Protein AF-A0A952H0T6-F1 (afdb_monomer_lite)

Structure (mmCIF, N/CA/C/O backbone):
data_AF-A0A952H0T6-F1
#
_entry.id   AF-A0A952H0T6-F1
#
loop_
_atom_site.group_PDB
_atom_site.id
_atom_site.type_symbol
_atom_site.label_atom_id
_atom_site.label_alt_id
_atom_site.label_comp_id
_atom_site.label_asym_id
_atom_site.label_entity_id
_atom_site.label_seq_id
_atom_site.pdbx_PDB_ins_code
_atom_site.Cartn_x
_atom_site.Cartn_y
_atom_site.Cartn_z
_atom_site.occupancy
_atom_site.B_iso_or_equiv
_atom_site.auth_seq_id
_atom_site.auth_comp_id
_atom_site.auth_asym_id
_atom_site.auth_atom_id
_atom_site.pdbx_PDB_model_num
ATOM 1 N N . MET A 1 1 ? -29.960 21.466 17.604 1.00 35.66 1 MET A N 1
ATOM 2 C CA . MET A 1 1 ? -29.869 22.252 16.356 1.00 35.66 1 MET A CA 1
ATOM 3 C C . MET A 1 1 ? -28.926 21.507 15.430 1.00 35.66 1 MET A C 1
ATOM 5 O O . MET A 1 1 ? -27.734 21.488 15.699 1.00 35.66 1 MET A O 1
ATOM 9 N N . SER A 1 2 ? -29.469 20.789 14.445 1.00 42.03 2 SER A N 1
ATOM 10 C CA . SER A 1 2 ? -28.680 20.078 13.434 1.00 42.03 2 SER A CA 1
ATOM 11 C C . SER A 1 2 ? -27.982 21.133 12.576 1.00 42.03 2 SER A C 1
ATOM 13 O O . SER A 1 2 ? -28.649 21.939 11.928 1.00 42.03 2 SER A O 1
ATOM 15 N N . ALA A 1 3 ? -26.653 21.204 12.658 1.00 49.88 3 ALA A N 1
ATOM 16 C CA . ALA A 1 3 ? -25.878 21.932 11.669 1.00 49.88 3 ALA A CA 1
ATOM 17 C C . ALA A 1 3 ? -26.152 21.248 10.325 1.00 49.88 3 ALA A C 1
ATOM 19 O O . ALA A 1 3 ? -25.937 20.045 10.204 1.00 49.88 3 ALA A O 1
ATOM 20 N N . SER A 1 4 ? -26.700 21.990 9.361 1.00 54.88 4 SER A N 1
ATOM 21 C CA . SER A 1 4 ? -26.878 21.508 7.992 1.00 54.88 4 SER A CA 1
ATOM 22 C C . SER A 1 4 ? -25.534 20.981 7.501 1.00 54.88 4 SER A C 1
ATOM 24 O O . SER A 1 4 ? -24.602 21.771 7.351 1.00 54.88 4 SER A O 1
ATOM 26 N N . ALA A 1 5 ? -25.421 19.670 7.299 1.00 68.19 5 ALA A N 1
ATOM 27 C CA . ALA A 1 5 ? -24.187 19.057 6.837 1.00 68.19 5 ALA A CA 1
ATOM 28 C C . ALA A 1 5 ? -23.828 19.640 5.462 1.00 68.19 5 ALA A C 1
ATOM 30 O O . ALA A 1 5 ? -24.611 19.567 4.512 1.00 68.19 5 ALA A O 1
ATOM 31 N N . GLU A 1 6 ? -22.679 20.307 5.372 1.00 82.50 6 GLU A N 1
ATOM 32 C CA . GLU A 1 6 ? -22.232 20.931 4.133 1.00 82.50 6 GLU A CA 1
ATOM 33 C C . GLU A 1 6 ? -21.867 19.837 3.123 1.00 82.50 6 GLU A C 1
ATOM 35 O O . GLU A 1 6 ? -20.949 19.042 3.333 1.00 82.50 6 GLU A O 1
ATOM 40 N N . LEU A 1 7 ? -22.602 19.787 2.011 1.00 89.00 7 LEU A N 1
ATOM 41 C CA . LEU A 1 7 ? -22.395 18.801 0.954 1.00 89.00 7 LEU A CA 1
ATOM 42 C C . LEU A 1 7 ? -21.147 19.150 0.126 1.00 89.00 7 LEU A C 1
ATOM 44 O O . LEU A 1 7 ? -21.253 19.749 -0.944 1.00 89.00 7 LEU A O 1
ATOM 48 N N . ALA A 1 8 ? -19.956 18.823 0.617 1.00 87.62 8 ALA A N 1
ATOM 49 C CA . ALA A 1 8 ? -18.684 19.214 -0.003 1.00 87.62 8 ALA A CA 1
ATOM 50 C C . ALA A 1 8 ? -18.054 18.139 -0.914 1.00 87.62 8 ALA A C 1
ATOM 52 O O . ALA A 1 8 ? -17.104 18.438 -1.638 1.00 87.62 8 ALA A O 1
ATOM 53 N N . TYR A 1 9 ? -18.569 16.906 -0.897 1.00 92.25 9 TYR A N 1
ATOM 54 C CA . TYR A 1 9 ? -17.974 15.753 -1.582 1.00 92.25 9 TYR A CA 1
ATOM 55 C C . TYR A 1 9 ? -18.938 15.134 -2.592 1.00 92.25 9 TYR A C 1
ATOM 57 O O . TYR A 1 9 ? -20.120 15.470 -2.616 1.00 92.25 9 TYR A O 1
ATOM 65 N N . TRP A 1 10 ? -18.422 14.232 -3.427 1.00 93.00 10 TRP A N 1
ATOM 66 C CA . TRP A 1 10 ? -19.199 13.482 -4.410 1.00 93.00 10 TRP A CA 1
ATOM 67 C C . TRP A 1 10 ? -19.016 11.978 -4.199 1.00 93.00 10 TRP A C 1
ATOM 69 O O . TRP A 1 10 ? -17.894 11.525 -3.969 1.00 93.00 10 TRP A O 1
ATOM 79 N N . ALA A 1 11 ? -20.102 11.220 -4.321 1.00 94.31 11 ALA A N 1
ATOM 80 C CA . ALA A 1 11 ? -20.094 9.766 -4.461 1.00 94.31 11 ALA A CA 1
ATOM 81 C C . ALA A 1 11 ? -21.106 9.374 -5.541 1.00 94.31 11 ALA A C 1
ATOM 83 O O . ALA A 1 11 ? -22.256 9.804 -5.486 1.00 94.31 11 ALA A O 1
ATOM 84 N N . ASP A 1 12 ? -20.659 8.626 -6.552 1.00 93.50 12 ASP A N 1
ATOM 85 C CA . ASP A 1 12 ? -21.491 8.121 -7.655 1.00 93.50 12 ASP A CA 1
ATOM 86 C C . ASP A 1 12 ? -22.412 9.185 -8.294 1.00 93.50 12 ASP A C 1
ATOM 88 O O . ASP A 1 12 ? -23.574 8.945 -8.616 1.00 93.50 12 ASP A O 1
ATOM 92 N N . GLY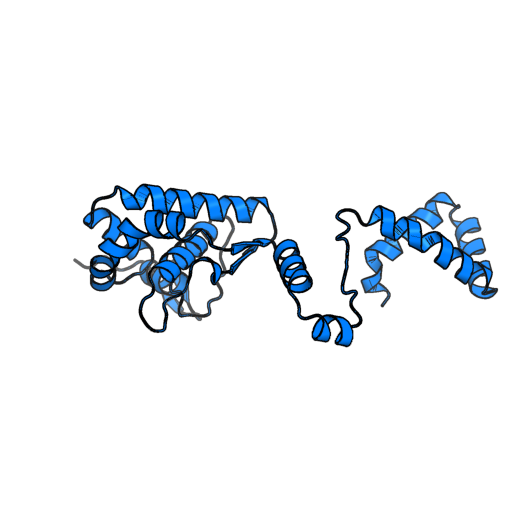 A 1 13 ? -21.887 10.405 -8.463 1.00 91.75 13 GLY A N 1
ATOM 93 C CA . GLY A 1 13 ? -22.606 11.535 -9.066 1.00 91.75 13 GLY A CA 1
ATOM 94 C C . GLY A 1 13 ? -23.543 12.301 -8.124 1.00 91.75 13 GLY A C 1
ATOM 95 O O . GLY A 1 13 ? -24.169 13.266 -8.556 1.00 91.75 13 GLY A O 1
ATOM 96 N N . GLN A 1 14 ? -23.620 11.934 -6.843 1.00 94.25 14 GLN A N 1
ATOM 97 C CA . GLN A 1 14 ? -24.412 12.634 -5.830 1.00 94.25 14 GLN A CA 1
ATOM 98 C C . GLN A 1 14 ? -23.521 13.416 -4.866 1.00 94.25 14 GLN A C 1
ATOM 100 O O . GLN A 1 14 ? -22.457 12.944 -4.464 1.00 94.25 14 GLN A O 1
ATOM 105 N N . ARG A 1 15 ? -23.960 14.621 -4.478 1.00 95.56 15 ARG A N 1
ATOM 106 C CA . ARG A 1 15 ? -23.260 15.408 -3.458 1.00 95.56 15 ARG A CA 1
ATOM 107 C C . ARG A 1 15 ? -23.563 14.850 -2.076 1.00 95.56 15 ARG A C 1
ATOM 109 O O . ARG A 1 15 ? -24.731 14.729 -1.715 1.00 95.56 15 ARG A O 1
ATOM 116 N N . ILE A 1 16 ? -22.515 14.583 -1.308 1.00 95.44 16 ILE A N 1
ATOM 117 C CA . ILE A 1 16 ? -22.604 14.001 0.029 1.00 95.44 16 ILE A CA 1
ATOM 118 C C . ILE A 1 16 ? -21.851 14.849 1.067 1.00 95.44 16 ILE A C 1
ATOM 120 O O . ILE A 1 16 ? -20.933 15.605 0.710 1.00 95.44 16 ILE A O 1
ATOM 124 N N . PRO A 1 17 ? -22.230 14.742 2.350 1.00 94.62 17 PRO A N 1
ATOM 125 C CA . PRO A 1 17 ? -21.457 15.268 3.462 1.00 94.62 17 PRO A CA 1
ATOM 126 C C . PRO A 1 17 ? -20.039 14.696 3.540 1.00 94.62 17 PRO A C 1
ATOM 128 O O . PRO A 1 17 ? -19.709 13.652 2.969 1.00 94.62 17 PRO A O 1
ATOM 131 N N . ARG A 1 18 ? -19.184 15.381 4.300 1.00 92.19 18 ARG A N 1
ATOM 132 C CA . ARG A 1 18 ? -17.797 14.963 4.540 1.00 92.19 18 ARG A CA 1
ATOM 133 C C . ARG A 1 18 ? -17.723 13.635 5.291 1.00 92.19 18 ARG A C 1
ATOM 135 O O . ARG A 1 18 ? -16.888 12.794 4.971 1.00 92.19 18 ARG A O 1
ATOM 142 N N . GLU A 1 19 ? -18.551 13.483 6.311 1.00 93.00 19 GLU A N 1
ATOM 143 C CA . GLU A 1 19 ? -18.649 12.300 7.159 1.00 93.00 19 GLU A CA 1
ATOM 144 C C . GLU A 1 19 ? -18.968 11.048 6.335 1.00 93.00 19 GLU A C 1
ATOM 146 O O . GLU A 1 19 ? -18.216 10.075 6.400 1.00 93.00 19 GLU A O 1
ATOM 151 N N . ASP A 1 20 ? -19.975 11.128 5.464 1.00 94.56 20 ASP A N 1
ATOM 152 C CA . ASP A 1 20 ? -20.386 10.043 4.572 1.00 94.56 20 ASP A CA 1
ATOM 153 C C . ASP A 1 20 ? -19.266 9.672 3.597 1.00 94.56 20 ASP A C 1
ATOM 155 O O . ASP A 1 20 ? -18.995 8.494 3.357 1.00 94.56 20 ASP A O 1
ATOM 159 N N . PHE A 1 21 ? -18.548 10.672 3.077 1.00 95.06 21 PHE A N 1
ATOM 160 C CA . PHE A 1 21 ? -17.413 10.432 2.193 1.00 95.06 21 PHE A CA 1
ATOM 161 C C . PHE A 1 21 ? -16.316 9.616 2.887 1.00 95.06 21 PHE A C 1
ATOM 163 O O . PHE A 1 21 ? -15.821 8.649 2.311 1.00 95.06 21 PHE A O 1
ATOM 170 N N . TYR A 1 22 ? -15.940 9.955 4.124 1.00 95.31 22 TYR A N 1
ATOM 171 C CA . TYR A 1 22 ? -14.926 9.188 4.857 1.00 95.31 22 TYR A CA 1
ATOM 172 C C . TYR A 1 22 ? -15.442 7.842 5.368 1.00 95.31 22 TYR A C 1
ATOM 174 O O . TYR A 1 22 ? -14.655 6.895 5.420 1.00 95.31 22 TYR A O 1
ATOM 182 N N . ALA A 1 23 ? -16.732 7.725 5.689 1.00 96.00 23 ALA A N 1
ATOM 183 C CA . ALA A 1 23 ? -17.370 6.445 5.986 1.00 96.00 23 ALA A CA 1
ATOM 184 C C . ALA A 1 23 ? -17.222 5.474 4.818 1.00 96.00 23 ALA A C 1
ATOM 186 O O . ALA A 1 23 ? -16.716 4.373 5.027 1.00 96.00 23 ALA A O 1
ATOM 187 N N . LEU A 1 24 ? -17.536 5.915 3.597 1.00 96.06 24 LEU A N 1
ATOM 188 C CA . LEU A 1 24 ? -17.356 5.127 2.378 1.00 96.06 24 LEU A CA 1
ATOM 189 C C . LEU A 1 24 ? -15.877 4.876 2.066 1.00 96.06 24 LEU A C 1
ATOM 191 O O . LEU A 1 24 ? -15.471 3.743 1.805 1.00 96.06 24 LEU A O 1
ATOM 195 N N . ALA A 1 25 ? -15.055 5.926 2.091 1.00 95.81 25 ALA A N 1
ATOM 196 C CA . ALA A 1 25 ? -13.690 5.842 1.595 1.00 95.81 25 ALA A CA 1
ATOM 197 C C . ALA A 1 25 ? -12.762 5.016 2.508 1.00 95.81 25 ALA A C 1
ATOM 199 O O . ALA A 1 25 ? -11.846 4.324 2.051 1.00 95.81 25 ALA A O 1
ATOM 200 N N . CYS A 1 26 ? -12.999 5.053 3.817 1.00 97.19 26 CYS A N 1
ATOM 201 C CA . CYS A 1 26 ? -12.202 4.305 4.781 1.00 97.19 26 CYS A CA 1
ATOM 202 C C . CYS A 1 26 ? -12.763 2.900 5.073 1.00 97.19 26 CYS A C 1
ATOM 204 O O . CYS A 1 26 ? -12.096 2.153 5.781 1.00 97.19 26 CYS A O 1
ATOM 206 N N . ASP A 1 27 ? -13.937 2.523 4.548 1.00 96.50 27 ASP A N 1
ATOM 207 C CA . ASP A 1 27 ? -14.566 1.214 4.792 1.00 96.50 27 ASP A CA 1
ATOM 208 C C . ASP A 1 27 ? -13.861 0.080 4.028 1.00 96.50 27 ASP A C 1
ATOM 210 O O . ASP A 1 27 ? -13.995 0.011 2.798 1.00 96.50 27 ASP A O 1
ATOM 214 N N . PRO A 1 28 ? -13.121 -0.814 4.718 1.00 96.06 28 PRO A N 1
ATOM 215 C CA . PRO A 1 28 ? -12.323 -1.854 4.079 1.00 96.06 28 PRO A CA 1
ATOM 216 C C . PRO A 1 28 ? -13.162 -2.884 3.311 1.00 96.06 28 PRO A C 1
ATOM 218 O O . PRO A 1 28 ? -12.635 -3.476 2.369 1.00 96.06 28 PRO A O 1
ATOM 221 N N . ALA A 1 29 ? -14.453 -3.040 3.627 1.00 94.44 29 ALA A N 1
ATOM 222 C CA . ALA A 1 29 ? -15.343 -4.005 2.982 1.00 94.44 29 ALA A CA 1
ATOM 223 C C . ALA A 1 29 ? -15.772 -3.600 1.557 1.00 94.44 29 ALA A C 1
ATOM 225 O O . ALA A 1 29 ? -16.388 -4.388 0.839 1.00 94.44 29 ALA A O 1
ATOM 226 N N . ARG A 1 30 ? -15.463 -2.371 1.121 1.00 94.31 30 ARG A N 1
ATOM 227 C CA . ARG A 1 30 ? -15.896 -1.832 -0.180 1.00 94.31 30 ARG A CA 1
ATOM 228 C C . ARG A 1 30 ? -14.763 -1.717 -1.180 1.00 94.31 30 ARG A C 1
ATOM 230 O O . ARG A 1 30 ? -13.722 -1.160 -0.861 1.00 94.31 30 ARG A O 1
ATOM 237 N N . SER A 1 31 ? -14.980 -2.094 -2.433 1.00 95.81 31 SER A N 1
ATOM 238 C CA . SER A 1 31 ? -14.097 -1.655 -3.519 1.00 95.81 31 SER A CA 1
ATOM 239 C C . SER A 1 31 ? -14.443 -0.220 -3.904 1.00 95.81 31 SER A C 1
ATOM 241 O O . SER A 1 31 ? -15.575 0.059 -4.285 1.00 95.81 31 SER A O 1
ATOM 243 N N . ILE A 1 32 ? -13.477 0.691 -3.789 1.00 94.75 32 ILE A N 1
ATOM 244 C CA . ILE A 1 32 ? -13.687 2.121 -4.032 1.00 94.75 32 ILE A CA 1
ATOM 245 C C . ILE A 1 32 ? -12.602 2.690 -4.942 1.00 94.75 32 ILE A C 1
ATOM 247 O O . ILE A 1 32 ? -11.445 2.265 -4.901 1.00 94.75 32 ILE A O 1
ATOM 251 N N . VAL A 1 33 ? -12.970 3.711 -5.707 1.00 95.25 33 VAL A N 1
ATOM 252 C CA . VAL A 1 33 ? -12.034 4.584 -6.414 1.00 95.25 33 VAL A CA 1
ATOM 253 C C . VAL A 1 33 ? -12.194 5.979 -5.831 1.00 95.25 33 VAL A C 1
ATOM 255 O O . VAL A 1 33 ? -13.306 6.488 -5.730 1.00 95.25 33 VAL A O 1
ATOM 258 N N . VAL A 1 34 ? -11.084 6.588 -5.417 1.00 93.81 34 VAL A N 1
ATOM 259 C CA . VAL A 1 34 ? -11.082 7.939 -4.850 1.00 93.81 34 VAL A CA 1
ATOM 260 C C . VAL A 1 34 ? -10.331 8.871 -5.784 1.00 93.81 34 VAL A C 1
ATOM 262 O O . VAL A 1 34 ? -9.104 8.809 -5.896 1.00 93.81 34 VAL A O 1
ATOM 265 N N . GLU A 1 35 ? -11.070 9.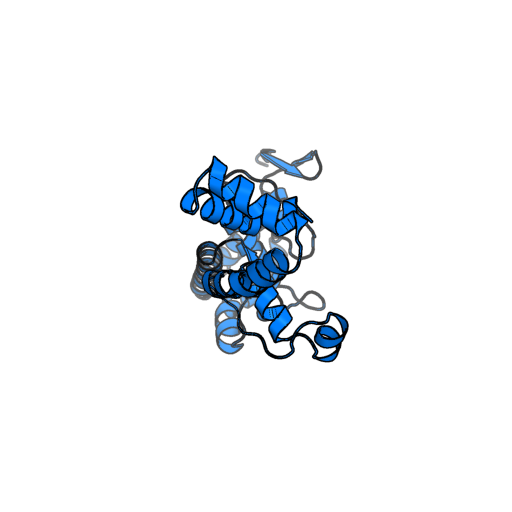779 -6.408 1.00 92.81 35 GLU A N 1
ATOM 266 C CA . GLU A 1 35 ? -10.510 10.876 -7.185 1.00 92.81 35 GLU A CA 1
ATOM 267 C C . GLU A 1 35 ? -10.290 12.085 -6.277 1.00 92.81 35 GLU A C 1
ATOM 269 O O . GLU A 1 35 ? -11.219 12.612 -5.668 1.00 92.81 35 GLU A O 1
ATOM 274 N N . ALA A 1 36 ? -9.037 12.521 -6.140 1.00 88.25 36 ALA A N 1
ATOM 275 C CA . ALA A 1 36 ? -8.716 13.659 -5.291 1.00 88.25 36 ALA A CA 1
ATOM 276 C C . ALA A 1 36 ? -7.452 14.389 -5.754 1.00 88.25 36 ALA A C 1
ATOM 278 O O . ALA A 1 36 ? -6.435 13.767 -6.089 1.00 88.25 36 ALA A O 1
ATOM 279 N N . CYS A 1 37 ? -7.478 15.721 -5.678 1.00 89.19 37 CYS A N 1
ATOM 280 C CA . CYS A 1 37 ? -6.345 16.587 -6.007 1.00 89.19 37 CYS A CA 1
ATOM 281 C C . CYS A 1 37 ? -5.128 16.347 -5.094 1.00 89.19 37 CYS A C 1
ATOM 283 O O . CYS A 1 37 ? -5.195 15.679 -4.051 1.00 89.19 37 CYS A O 1
ATOM 285 N N . ALA A 1 38 ? -3.968 16.881 -5.483 1.00 85.31 38 ALA A N 1
ATOM 286 C CA . ALA A 1 38 ? -2.809 16.943 -4.593 1.00 85.31 38 ALA A CA 1
ATOM 287 C C . ALA A 1 38 ? -3.180 17.668 -3.283 1.00 85.31 38 ALA A C 1
ATOM 289 O O . ALA A 1 38 ? -3.976 18.601 -3.290 1.00 85.31 38 ALA A O 1
ATOM 290 N N . GLY A 1 39 ? -2.657 17.198 -2.148 1.00 83.81 39 GLY A N 1
ATOM 291 C CA . GLY A 1 39 ? -2.953 17.785 -0.833 1.00 83.81 39 GLY A CA 1
ATOM 292 C C . GLY A 1 39 ? -4.309 17.415 -0.212 1.00 83.81 39 GLY A C 1
ATOM 293 O O . GLY A 1 39 ? -4.506 17.664 0.968 1.00 83.81 39 GLY A O 1
ATOM 294 N N . ALA A 1 40 ? -5.209 16.727 -0.923 1.00 85.81 40 ALA A N 1
ATOM 295 C CA . ALA A 1 40 ? -6.547 16.367 -0.424 1.00 85.81 40 ALA A CA 1
ATOM 296 C C . ALA A 1 40 ? -6.582 15.261 0.664 1.00 85.81 40 ALA A C 1
ATOM 298 O O . ALA A 1 40 ? -7.638 14.716 0.973 1.00 85.81 40 ALA A O 1
ATOM 299 N N . GLY A 1 41 ? -5.433 14.878 1.231 1.00 90.06 41 GLY A N 1
ATOM 300 C CA . GLY A 1 41 ? -5.369 13.886 2.312 1.00 90.06 41 GLY A CA 1
ATOM 301 C C . GLY A 1 41 ? -5.472 12.414 1.884 1.00 90.06 41 GLY A C 1
ATOM 302 O O . GLY A 1 41 ? -5.717 11.565 2.735 1.00 90.06 41 GLY A O 1
ATOM 303 N N . LYS A 1 42 ? -5.231 12.073 0.607 1.00 93.38 42 LYS A N 1
ATOM 304 C CA . LYS A 1 42 ? -5.260 10.678 0.098 1.00 93.38 42 LYS A CA 1
ATOM 305 C C . LYS A 1 42 ? -4.456 9.695 0.955 1.00 93.38 42 LYS A C 1
ATOM 307 O O . LYS A 1 42 ? -4.945 8.628 1.299 1.00 93.38 42 LYS A O 1
ATOM 312 N N . THR A 1 43 ? -3.239 10.075 1.345 1.00 93.25 43 THR A N 1
ATOM 313 C CA . THR A 1 43 ? -2.384 9.236 2.195 1.00 93.25 43 THR A CA 1
ATOM 314 C C . THR A 1 43 ? -2.998 9.014 3.576 1.00 93.25 43 THR A C 1
ATOM 316 O O . THR A 1 43 ? -2.934 7.911 4.097 1.00 93.25 43 THR A O 1
ATOM 319 N N . TRP A 1 44 ? -3.606 10.045 4.177 1.00 95.88 44 TRP A N 1
ATOM 320 C CA . TRP A 1 44 ? -4.309 9.897 5.456 1.00 95.88 44 TRP A CA 1
ATOM 321 C C . TRP A 1 44 ? -5.463 8.903 5.318 1.00 95.88 44 TRP A C 1
ATOM 323 O O . TRP A 1 44 ? -5.573 7.991 6.122 1.00 95.88 44 TRP A O 1
ATOM 333 N N . MET A 1 45 ? -6.257 9.024 4.255 1.00 95.69 45 MET A N 1
ATOM 334 C CA . MET A 1 45 ? -7.402 8.152 3.995 1.00 95.69 45 MET A CA 1
ATOM 335 C C . MET A 1 45 ? -6.992 6.695 3.769 1.00 95.69 45 MET A C 1
ATOM 337 O O . MET A 1 45 ? -7.583 5.798 4.359 1.00 95.69 45 MET A O 1
ATOM 341 N N . LEU A 1 46 ? -5.943 6.456 2.978 1.00 95.75 46 LEU A N 1
ATOM 342 C CA . LEU A 1 46 ? -5.442 5.106 2.730 1.00 95.75 46 LEU A CA 1
ATOM 343 C C . LEU A 1 46 ? -4.923 4.448 4.018 1.00 95.75 46 LEU A C 1
ATOM 345 O O . LEU A 1 46 ? -5.232 3.290 4.277 1.00 95.75 46 LEU A O 1
ATOM 349 N N . VAL A 1 47 ? -4.194 5.188 4.862 1.00 97.88 47 VAL A N 1
ATOM 350 C CA . VAL A 1 47 ? -3.729 4.664 6.159 1.00 97.88 47 VAL A CA 1
ATOM 351 C C . VAL A 1 47 ? -4.899 4.469 7.132 1.00 97.88 47 VAL A C 1
ATOM 353 O O . VAL A 1 47 ? -4.935 3.471 7.843 1.00 97.88 47 VAL A O 1
ATOM 356 N N . SER A 1 48 ? -5.901 5.354 7.126 1.00 98.12 48 SER A N 1
ATOM 357 C CA . SER A 1 48 ? -7.137 5.193 7.909 1.00 98.12 48 SER A CA 1
ATOM 358 C C . SER A 1 48 ? -7.918 3.942 7.512 1.00 98.12 48 SER A C 1
ATOM 360 O O . SER A 1 48 ? -8.440 3.246 8.378 1.00 98.12 48 SER A O 1
ATOM 362 N N . ARG A 1 49 ? -7.955 3.626 6.216 1.00 97.94 49 ARG A N 1
ATOM 363 C CA . ARG A 1 49 ? -8.564 2.405 5.688 1.00 97.94 49 ARG A CA 1
ATOM 364 C C . ARG A 1 49 ? -7.819 1.147 6.141 1.00 97.94 49 ARG A C 1
ATOM 366 O O . ARG A 1 49 ? -8.454 0.186 6.557 1.00 97.94 49 ARG A O 1
ATOM 373 N N . ILE A 1 50 ? -6.484 1.169 6.116 1.00 98.19 50 ILE A N 1
ATOM 374 C CA . ILE A 1 50 ? -5.644 0.073 6.637 1.00 98.19 50 ILE A CA 1
ATOM 375 C C . ILE A 1 50 ? -5.882 -0.121 8.137 1.00 98.19 50 ILE A C 1
ATOM 377 O O . ILE A 1 50 ? -6.071 -1.246 8.583 1.00 98.19 50 ILE A O 1
ATOM 381 N N . LEU A 1 51 ? -5.919 0.969 8.911 1.00 98.31 51 LEU A N 1
ATOM 382 C CA . LEU A 1 51 ? -6.216 0.914 10.341 1.00 98.31 51 LEU A CA 1
ATOM 383 C C . LEU A 1 51 ? -7.578 0.264 10.606 1.00 98.31 51 LEU A C 1
ATOM 385 O O . LEU A 1 51 ? -7.676 -0.577 11.489 1.00 98.31 51 LEU A O 1
ATOM 389 N N . ARG A 1 52 ? -8.616 0.628 9.842 1.00 97.88 52 ARG A N 1
ATOM 390 C CA . ARG A 1 52 ? -9.941 0.003 9.963 1.00 97.88 52 ARG A CA 1
ATOM 391 C C . ARG A 1 52 ? -9.909 -1.485 9.618 1.00 97.88 52 ARG A C 1
ATOM 393 O O . ARG A 1 52 ? -10.446 -2.264 10.388 1.00 97.88 52 ARG A O 1
ATOM 400 N N . ALA A 1 53 ? -9.216 -1.881 8.548 1.00 97.81 53 ALA A N 1
ATOM 401 C CA . ALA A 1 53 ? -9.057 -3.293 8.182 1.00 97.81 53 ALA A CA 1
ATOM 402 C C . ALA A 1 53 ? -8.422 -4.129 9.309 1.00 97.81 53 ALA A C 1
ATOM 404 O O . ALA A 1 53 ? -8.876 -5.231 9.596 1.00 97.81 53 ALA A O 1
ATOM 405 N N . LEU A 1 54 ? -7.421 -3.576 10.002 1.00 97.44 54 LEU A N 1
ATOM 406 C CA . LEU A 1 54 ? -6.771 -4.214 11.157 1.00 97.44 54 LEU A CA 1
ATOM 407 C C . LEU A 1 54 ? -7.678 -4.349 12.389 1.00 97.44 54 LEU A C 1
ATOM 409 O O . LEU A 1 54 ? -7.319 -5.032 13.350 1.00 97.44 54 LEU A O 1
ATOM 413 N N . LEU A 1 55 ? -8.813 -3.653 12.395 1.00 97.00 55 LEU A N 1
ATOM 414 C CA . LEU A 1 55 ? -9.797 -3.700 13.465 1.00 97.00 55 LEU A CA 1
ATOM 415 C C . LEU A 1 55 ? -10.992 -4.583 13.115 1.00 97.00 55 LEU A C 1
ATOM 417 O O . LEU A 1 55 ? -11.820 -4.768 13.996 1.00 97.00 55 LEU A O 1
ATOM 421 N N . GLU A 1 56 ? -11.101 -5.133 11.904 1.00 95.56 56 GLU A N 1
ATOM 422 C CA . GLU A 1 56 ? -12.212 -6.021 11.542 1.00 95.56 56 GLU A CA 1
ATOM 423 C C . GLU A 1 56 ? -12.236 -7.298 12.407 1.00 95.56 56 GLU A C 1
ATOM 425 O O . GLU A 1 56 ? -11.227 -7.730 12.971 1.00 95.56 56 GLU A O 1
ATOM 430 N N . GLU A 1 57 ? -13.422 -7.888 12.545 1.00 92.75 57 GLU A N 1
ATOM 431 C CA . GLU A 1 57 ? -13.701 -9.050 13.397 1.00 92.75 57 GLU A CA 1
ATOM 432 C C . GLU A 1 57 ? -14.427 -10.153 12.614 1.00 92.75 57 GLU A C 1
ATOM 434 O O . GLU A 1 57 ? -15.019 -9.912 11.562 1.00 92.75 57 GLU A O 1
ATOM 439 N N . GLY A 1 58 ? -14.419 -11.373 13.159 1.00 92.50 58 GLY A N 1
ATOM 440 C CA . GLY A 1 58 ? -15.144 -12.504 12.580 1.00 92.50 58 GLY A CA 1
ATOM 441 C C . GLY A 1 58 ? -14.609 -12.897 11.203 1.00 92.50 58 GLY A C 1
ATOM 442 O O . GLY A 1 58 ? -13.401 -12.975 11.006 1.00 92.50 58 GLY A O 1
ATOM 443 N N . GLU A 1 59 ? -15.513 -13.145 10.256 1.00 90.81 59 GLU A N 1
ATOM 444 C CA . GLU A 1 59 ? -15.165 -13.560 8.887 1.00 90.81 59 GLU A CA 1
ATOM 445 C C . GLU A 1 59 ? -14.425 -12.472 8.092 1.00 90.81 59 GLU A C 1
ATOM 447 O O . GLU A 1 59 ? -13.730 -12.788 7.130 1.00 90.81 59 GLU A O 1
ATOM 452 N N . SER A 1 60 ? -14.547 -11.207 8.507 1.00 90.88 60 SER A N 1
ATOM 453 C CA . SER A 1 60 ? -13.871 -10.064 7.882 1.00 90.88 60 SER A CA 1
ATOM 454 C C . SER A 1 60 ? -12.506 -9.752 8.502 1.00 90.88 60 SER A C 1
ATOM 456 O O . SER A 1 60 ? -11.813 -8.858 8.014 1.00 90.88 60 SER A O 1
ATOM 458 N N . ALA A 1 61 ? -12.119 -10.438 9.584 1.00 93.31 61 ALA A N 1
ATOM 459 C CA . ALA A 1 61 ? -10.824 -10.227 10.218 1.00 93.31 61 ALA A CA 1
ATOM 460 C C . ALA A 1 61 ? -9.687 -10.612 9.261 1.00 93.31 61 ALA A C 1
ATOM 462 O O . ALA A 1 61 ? -9.750 -11.640 8.588 1.00 93.31 61 ALA A O 1
ATOM 463 N N . CYS A 1 62 ? -8.631 -9.802 9.239 1.00 93.81 62 CYS A N 1
ATOM 464 C CA . CYS A 1 62 ? -7.420 -10.093 8.482 1.00 93.81 62 CYS A CA 1
ATOM 465 C C . CYS A 1 62 ? -6.174 -9.898 9.345 1.00 93.81 62 CYS A C 1
ATOM 467 O O . CYS A 1 62 ? -6.125 -9.052 10.245 1.00 93.81 62 CYS A O 1
ATOM 469 N N . GLU A 1 63 ? -5.147 -10.682 9.052 1.00 94.88 63 GLU A N 1
ATOM 470 C CA . GLU A 1 63 ? -3.829 -10.522 9.634 1.00 94.88 63 GLU A CA 1
ATOM 471 C C . GLU A 1 63 ? -3.094 -9.347 8.972 1.00 94.88 63 GLU A C 1
ATOM 473 O O . GLU A 1 63 ? -3.245 -9.108 7.770 1.00 94.88 63 GLU A O 1
ATOM 478 N N . PRO A 1 64 ? -2.208 -8.625 9.685 1.00 96.44 64 PRO A N 1
ATOM 479 C CA . PRO A 1 64 ? -1.570 -7.434 9.127 1.00 96.44 64 PRO A CA 1
ATOM 480 C C . PRO A 1 64 ? -0.843 -7.689 7.799 1.00 96.44 64 PRO A C 1
ATOM 482 O O . PRO A 1 64 ? -0.897 -6.868 6.888 1.00 96.44 64 PRO A O 1
ATOM 485 N N . HIS A 1 65 ? -0.193 -8.845 7.660 1.00 94.94 65 HIS A N 1
ATOM 486 C CA . HIS A 1 65 ? 0.544 -9.227 6.454 1.00 94.94 65 HIS A CA 1
ATOM 487 C C . HIS A 1 65 ? -0.330 -9.602 5.250 1.00 94.94 65 HIS A C 1
ATOM 489 O O . HIS A 1 65 ? 0.205 -9.717 4.147 1.00 94.94 65 HIS A O 1
ATOM 495 N N . GLU A 1 66 ? -1.640 -9.754 5.439 1.00 95.56 66 GLU A N 1
ATOM 496 C CA . GLU A 1 66 ? -2.617 -9.952 4.362 1.00 95.56 66 GLU A CA 1
ATOM 497 C C . GLU A 1 66 ? -3.013 -8.619 3.710 1.00 95.56 66 GLU A C 1
ATOM 499 O O . GLU A 1 66 ? -3.515 -8.591 2.586 1.00 95.56 66 GLU A O 1
ATOM 504 N N . ILE A 1 67 ? -2.712 -7.490 4.363 1.00 97.31 67 ILE A N 1
ATOM 505 C CA . ILE A 1 67 ? -2.945 -6.155 3.818 1.00 97.31 67 ILE A CA 1
ATOM 506 C C . ILE A 1 67 ? -1.754 -5.726 2.955 1.00 97.31 67 ILE A C 1
ATOM 508 O O . ILE A 1 67 ? -0.632 -5.531 3.438 1.00 97.31 67 ILE A O 1
ATOM 512 N N . LEU A 1 68 ? -2.024 -5.497 1.668 1.00 96.81 68 LEU A N 1
ATOM 513 C CA . LEU A 1 68 ? -1.061 -5.007 0.686 1.00 96.81 68 LEU A CA 1
ATOM 514 C C . LEU A 1 68 ? -1.383 -3.570 0.257 1.00 96.81 68 LEU A C 1
ATOM 516 O O . LEU A 1 68 ? -2.371 -3.311 -0.425 1.00 96.81 68 LEU A O 1
ATOM 520 N N . ALA A 1 69 ? -0.494 -2.640 0.602 1.00 97.12 69 ALA A N 1
ATOM 521 C CA . ALA A 1 69 ? -0.549 -1.247 0.172 1.00 97.12 69 ALA A CA 1
ATOM 522 C C . ALA A 1 69 ? 0.564 -0.970 -0.851 1.00 97.12 69 ALA A C 1
ATOM 524 O O . ALA A 1 69 ? 1.752 -0.976 -0.512 1.00 97.12 69 ALA A O 1
ATOM 525 N N . ILE A 1 70 ? 0.182 -0.720 -2.107 1.00 96.00 70 ILE A N 1
ATOM 526 C CA . ILE A 1 70 ? 1.117 -0.519 -3.225 1.00 96.00 70 ILE A CA 1
ATOM 527 C C . ILE A 1 70 ? 1.176 0.957 -3.625 1.00 96.00 70 ILE A C 1
ATOM 529 O O . ILE A 1 70 ? 0.159 1.643 -3.683 1.00 96.00 70 ILE A O 1
ATOM 533 N N . THR A 1 71 ? 2.374 1.453 -3.931 1.00 95.44 71 THR A N 1
ATOM 534 C CA . THR A 1 71 ? 2.591 2.808 -4.459 1.00 95.44 71 THR A CA 1
ATOM 535 C C . THR A 1 71 ? 3.718 2.845 -5.500 1.00 95.44 71 THR A C 1
ATOM 537 O O . THR A 1 71 ? 4.363 1.836 -5.791 1.00 95.44 71 THR A O 1
ATOM 540 N N . PHE A 1 72 ? 3.975 4.008 -6.094 1.00 93.75 72 PHE A N 1
ATOM 541 C CA . PHE A 1 72 ? 5.010 4.174 -7.117 1.00 93.75 72 PHE A CA 1
ATOM 542 C C . PHE A 1 72 ? 6.421 4.290 -6.538 1.00 93.75 72 PHE A C 1
ATOM 544 O O . PHE A 1 72 ? 7.377 3.824 -7.154 1.00 93.75 72 PHE A O 1
ATOM 551 N N . THR A 1 73 ? 6.577 4.889 -5.355 1.00 94.31 73 THR A N 1
ATOM 552 C CA . THR A 1 73 ? 7.901 5.232 -4.815 1.00 94.31 73 THR A CA 1
ATOM 553 C C . THR A 1 73 ? 8.173 4.559 -3.474 1.00 94.31 73 THR A C 1
ATOM 555 O O . THR A 1 73 ? 7.285 4.413 -2.635 1.00 94.31 73 THR A O 1
ATOM 558 N N . LYS A 1 74 ? 9.439 4.183 -3.239 1.00 93.50 74 LYS A N 1
ATOM 559 C CA . LYS A 1 74 ? 9.884 3.644 -1.940 1.00 93.50 74 LYS A CA 1
ATOM 560 C C . LYS A 1 74 ? 9.628 4.650 -0.807 1.00 93.50 74 LYS A C 1
ATOM 562 O O . LYS A 1 74 ? 9.231 4.248 0.280 1.00 93.50 74 LYS A O 1
ATOM 567 N N . LYS A 1 75 ? 9.781 5.952 -1.090 1.00 95.69 75 LYS A N 1
ATOM 568 C CA . LYS A 1 75 ? 9.512 7.045 -0.144 1.00 95.69 75 LYS A CA 1
ATOM 569 C C . LYS A 1 75 ? 8.052 7.059 0.315 1.00 95.69 75 LYS A C 1
ATOM 571 O O . LYS A 1 75 ? 7.813 7.020 1.512 1.00 95.69 75 LYS A O 1
ATOM 576 N N . ALA A 1 76 ? 7.089 7.031 -0.609 1.00 95.00 76 ALA A N 1
ATOM 577 C CA . ALA A 1 76 ? 5.671 7.021 -0.244 1.00 95.00 76 ALA A CA 1
ATOM 578 C C . ALA A 1 76 ? 5.284 5.759 0.547 1.00 95.00 76 ALA A C 1
ATOM 580 O O . ALA A 1 76 ? 4.475 5.832 1.467 1.00 95.00 76 ALA A O 1
ATOM 581 N N . ALA A 1 77 ? 5.879 4.603 0.224 1.00 96.06 77 ALA A N 1
ATOM 582 C CA . ALA A 1 77 ? 5.665 3.375 0.989 1.00 96.06 77 ALA A CA 1
ATOM 583 C C . ALA A 1 77 ? 6.181 3.513 2.433 1.00 96.06 77 ALA A C 1
ATOM 585 O O . ALA A 1 77 ? 5.500 3.098 3.369 1.00 96.06 77 ALA A O 1
ATOM 586 N N . GLY A 1 78 ? 7.358 4.125 2.605 1.00 96.94 78 GLY A N 1
ATOM 587 C CA . GLY A 1 78 ? 7.931 4.451 3.912 1.00 96.94 78 GLY A CA 1
ATOM 588 C C . GLY A 1 78 ? 7.064 5.425 4.710 1.00 96.94 78 GLY A C 1
ATOM 589 O O . GLY A 1 78 ? 6.727 5.127 5.848 1.00 96.94 78 GLY A O 1
ATOM 590 N N . GLU A 1 79 ? 6.622 6.525 4.095 1.00 96.81 79 GLU A N 1
ATOM 591 C CA . GLU A 1 79 ? 5.758 7.528 4.742 1.00 96.81 79 GLU A CA 1
ATOM 592 C C . GLU A 1 79 ? 4.430 6.935 5.238 1.00 96.81 79 GLU A C 1
ATOM 594 O O . GLU A 1 79 ? 3.943 7.298 6.308 1.00 96.81 79 GLU A O 1
ATOM 599 N N . MET A 1 80 ? 3.820 6.022 4.472 1.00 97.38 80 MET A N 1
ATOM 600 C CA . MET A 1 80 ? 2.587 5.348 4.894 1.00 97.38 80 MET A CA 1
ATOM 601 C C . MET A 1 80 ? 2.812 4.409 6.079 1.00 97.38 80 MET A C 1
ATOM 603 O O . MET A 1 80 ? 1.988 4.392 6.992 1.00 97.38 80 MET A O 1
ATOM 607 N N . ARG A 1 81 ? 3.922 3.657 6.070 1.00 97.50 81 ARG A N 1
ATOM 608 C CA . ARG A 1 81 ? 4.324 2.787 7.181 1.00 97.50 81 ARG A CA 1
ATOM 609 C C . ARG A 1 81 ? 4.542 3.598 8.451 1.00 97.50 81 ARG A C 1
ATOM 611 O O . ARG A 1 81 ? 3.889 3.339 9.451 1.00 97.50 81 ARG A O 1
ATOM 618 N N . GLU A 1 82 ? 5.399 4.611 8.368 1.00 97.69 82 GLU A N 1
ATOM 619 C CA . GLU A 1 82 ? 5.738 5.480 9.493 1.00 97.69 82 GLU A CA 1
ATOM 620 C C . GLU A 1 82 ? 4.484 6.125 10.095 1.00 97.69 82 GLU A C 1
ATOM 622 O O . GLU A 1 82 ? 4.318 6.152 11.310 1.00 97.69 82 GLU A O 1
ATOM 627 N N . ARG A 1 83 ? 3.551 6.578 9.251 1.00 97.62 83 ARG A N 1
ATOM 628 C CA . ARG A 1 83 ? 2.285 7.146 9.720 1.00 97.62 83 ARG A CA 1
ATOM 629 C C . ARG A 1 83 ? 1.420 6.142 10.475 1.00 97.62 83 ARG A C 1
ATOM 631 O O . ARG A 1 83 ? 0.818 6.521 11.476 1.00 97.62 83 ARG A O 1
ATOM 638 N N . LEU A 1 84 ? 1.308 4.907 9.981 1.00 98.06 84 LEU A N 1
ATOM 639 C CA . LEU A 1 84 ? 0.553 3.868 10.677 1.00 98.06 84 LEU A CA 1
ATOM 640 C C . LEU A 1 84 ? 1.192 3.578 12.038 1.00 98.06 84 LEU A C 1
ATOM 642 O O . LEU A 1 84 ? 0.490 3.604 13.043 1.00 98.06 84 LEU A O 1
ATOM 646 N N . ASP A 1 85 ? 2.508 3.375 12.068 1.00 96.94 85 ASP A N 1
ATOM 647 C CA . ASP A 1 85 ? 3.247 3.049 13.290 1.00 96.94 85 ASP A CA 1
ATOM 648 C C . ASP A 1 85 ? 3.102 4.168 14.339 1.00 96.94 85 ASP A C 1
ATOM 650 O O . ASP A 1 85 ? 2.722 3.896 15.477 1.00 96.94 85 ASP A O 1
ATOM 654 N N . GLN A 1 86 ? 3.265 5.435 13.935 1.00 97.94 86 GLN A N 1
ATOM 655 C CA . GLN A 1 86 ? 3.062 6.601 14.807 1.00 97.94 86 GLN A CA 1
ATOM 656 C C . GLN A 1 86 ? 1.641 6.679 15.377 1.00 97.94 86 GLN A C 1
ATOM 658 O O . GLN A 1 86 ? 1.452 7.048 16.535 1.00 97.94 86 GLN A O 1
ATOM 663 N N . TRP A 1 87 ? 0.619 6.372 14.574 1.00 98.19 87 TRP A N 1
ATOM 664 C CA . TRP A 1 87 ? -0.761 6.363 15.058 1.00 98.19 87 TRP A CA 1
ATOM 665 C C . TRP A 1 87 ? -0.989 5.259 16.077 1.00 98.19 87 TRP A C 1
ATOM 667 O O . TRP A 1 87 ? -1.581 5.519 17.116 1.00 98.19 87 TRP A O 1
ATOM 677 N N . LEU A 1 88 ? -0.512 4.048 15.797 1.00 97.56 88 LEU A N 1
ATOM 678 C CA . LEU A 1 88 ? -0.678 2.908 16.693 1.00 97.56 88 LEU A CA 1
ATOM 679 C C . LEU A 1 88 ? 0.020 3.134 18.036 1.00 97.56 88 LEU A C 1
ATOM 681 O O . LEU A 1 88 ? -0.580 2.862 19.075 1.00 97.56 88 LEU A O 1
ATOM 685 N N . GLU A 1 89 ? 1.234 3.683 18.016 1.00 97.38 89 GLU A N 1
ATOM 686 C CA . GLU A 1 89 ? 1.961 4.077 19.223 1.00 97.38 89 GLU A CA 1
ATOM 687 C C . GLU A 1 89 ? 1.159 5.096 20.043 1.00 97.38 89 GLU A C 1
ATOM 689 O O . GLU A 1 89 ? 0.876 4.864 21.215 1.00 97.38 89 GLU A O 1
ATOM 694 N N . GLN A 1 90 ? 0.689 6.176 19.411 1.00 97.88 90 GLN A N 1
ATOM 695 C CA . GLN A 1 90 ? -0.122 7.188 20.095 1.00 97.88 90 GLN A CA 1
ATOM 696 C C . GLN A 1 90 ? -1.435 6.616 20.636 1.00 97.88 90 GLN A C 1
ATOM 698 O O . GLN A 1 90 ? -1.869 6.973 21.728 1.00 97.88 90 GLN A O 1
ATOM 703 N N . PHE A 1 91 ? -2.104 5.749 19.879 1.00 98.38 91 PHE A N 1
ATOM 704 C CA . PHE A 1 91 ? -3.397 5.193 20.266 1.00 98.38 91 PHE A CA 1
ATOM 705 C C . PHE A 1 91 ? -3.308 4.214 21.436 1.00 98.38 91 PHE A C 1
ATOM 707 O O . PHE A 1 91 ? -4.299 4.042 22.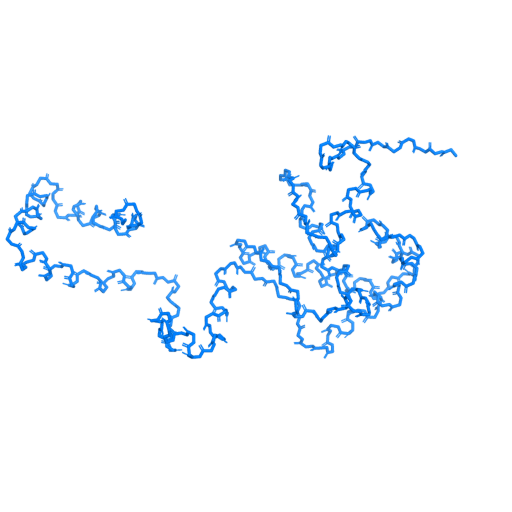142 1.00 98.38 91 PHE A O 1
ATOM 714 N N . ALA A 1 92 ? -2.141 3.621 21.692 1.00 97.31 92 ALA A N 1
ATOM 715 C CA . ALA A 1 92 ? -1.937 2.771 22.861 1.00 97.31 92 ALA A CA 1
ATOM 716 C C . ALA A 1 92 ? -2.088 3.543 24.191 1.00 97.31 92 ALA A C 1
ATOM 718 O O . ALA A 1 92 ? -2.494 2.961 25.200 1.00 97.31 92 ALA A O 1
ATOM 719 N N . GLU A 1 93 ? -1.802 4.849 24.186 1.00 96.56 93 GLU A N 1
ATOM 720 C CA . GLU A 1 93 ? -1.730 5.691 25.390 1.00 96.56 93 GLU A CA 1
ATOM 721 C C . GLU A 1 93 ? -2.914 6.660 25.556 1.00 96.56 93 GLU A C 1
ATOM 723 O O . GLU A 1 93 ? -3.072 7.270 26.614 1.00 96.56 93 GLU A O 1
ATOM 728 N N . ARG A 1 94 ? -3.760 6.812 24.531 1.00 97.25 94 ARG A N 1
ATOM 729 C CA . ARG A 1 94 ? -4.886 7.762 24.537 1.00 97.25 94 ARG A CA 1
ATOM 730 C C . ARG A 1 94 ? -6.086 7.292 25.355 1.00 97.25 94 ARG A C 1
ATOM 732 O O . ARG A 1 94 ? -6.286 6.098 25.586 1.00 97.25 94 ARG A O 1
ATOM 739 N N . SER A 1 95 ? -6.928 8.249 25.750 1.00 98.06 95 SER A N 1
ATOM 740 C CA . SER A 1 95 ? -8.171 7.956 26.467 1.00 98.06 95 SER A CA 1
ATOM 741 C C . SER A 1 95 ? -9.199 7.263 25.552 1.00 98.06 95 SER A C 1
ATOM 743 O O . SER A 1 95 ? -9.215 7.507 24.339 1.00 98.06 95 SER A O 1
ATOM 745 N N . PRO A 1 96 ? -10.120 6.446 26.097 1.00 98.00 96 PRO A N 1
ATOM 746 C CA . PRO A 1 96 ? -11.209 5.852 25.321 1.00 98.00 96 PRO A CA 1
ATOM 747 C C . PRO A 1 96 ? -12.015 6.870 24.502 1.00 98.00 96 PRO A C 1
ATOM 749 O O . PRO A 1 96 ? -12.353 6.618 23.348 1.00 98.00 96 PRO A O 1
ATOM 752 N N . GLU A 1 97 ? -12.290 8.049 25.060 1.00 98.12 97 GLU A N 1
ATOM 753 C CA . GLU A 1 97 ? -13.042 9.117 24.395 1.00 98.12 97 GLU A CA 1
ATOM 754 C C . GLU A 1 97 ? -12.275 9.703 23.206 1.00 98.12 97 GLU A C 1
ATOM 756 O O . GLU A 1 97 ? -12.878 10.063 22.193 1.00 98.12 97 GLU A O 1
ATOM 761 N N . GLU A 1 98 ? -10.950 9.808 23.313 1.00 98.38 98 GLU A N 1
ATOM 762 C CA . GLU A 1 98 ? -10.085 10.220 22.207 1.00 98.38 98 GLU A CA 1
ATOM 763 C C . GLU A 1 98 ? -10.058 9.168 21.101 1.00 98.38 98 GLU A C 1
ATOM 765 O O . GLU A 1 98 ? -10.184 9.518 19.929 1.00 98.38 98 GLU A O 1
ATOM 770 N N . LEU A 1 99 ? -9.964 7.887 21.460 1.00 98.50 99 LEU A N 1
ATOM 771 C CA . LEU A 1 99 ? -9.968 6.781 20.502 1.00 98.50 99 LEU A CA 1
ATOM 772 C C . LEU A 1 99 ? -11.302 6.663 19.759 1.00 98.50 99 LEU A C 1
ATOM 774 O O . LEU A 1 99 ? -11.311 6.461 18.545 1.00 98.50 99 LEU A O 1
ATOM 778 N N . VAL A 1 100 ? -12.431 6.876 20.444 1.00 98.69 100 VAL A N 1
ATOM 779 C CA . VAL A 1 100 ? -13.744 6.963 19.787 1.00 98.69 100 VAL A CA 1
ATOM 780 C C . VAL A 1 100 ? -13.755 8.095 18.763 1.00 98.69 100 VAL A C 1
ATOM 782 O O . VAL A 1 100 ? -14.186 7.878 17.633 1.00 98.69 100 VAL A O 1
ATOM 785 N N . ARG A 1 101 ? -13.248 9.288 19.110 1.00 98.25 101 ARG A N 1
ATOM 786 C CA . ARG A 1 101 ? -13.165 10.408 18.155 1.00 98.25 101 ARG A CA 1
ATOM 787 C C . ARG A 1 101 ? -12.298 10.058 16.948 1.00 98.25 101 ARG A C 1
ATOM 789 O O . ARG A 1 101 ? -12.706 10.332 15.825 1.00 98.25 101 ARG A O 1
ATOM 796 N N . GLU A 1 102 ? -11.147 9.422 17.159 1.00 98.12 102 GLU A N 1
ATOM 797 C CA . GLU A 1 102 ? -10.257 8.977 16.080 1.00 98.12 102 GLU A CA 1
ATOM 798 C C . GLU A 1 102 ? -10.937 7.963 15.142 1.00 98.12 102 GLU A C 1
ATOM 800 O O . GLU A 1 102 ? -10.773 8.028 13.922 1.00 98.12 102 GLU A O 1
ATOM 805 N N . LEU A 1 103 ? -11.743 7.046 15.669 1.00 98.38 103 LEU A N 1
ATOM 806 C CA . LEU A 1 103 ? -12.489 6.093 14.845 1.00 98.38 103 LEU A CA 1
ATOM 807 C C . LEU A 1 103 ? -13.650 6.762 14.095 1.00 98.38 103 LEU A C 1
ATOM 809 O O . LEU A 1 103 ? -13.822 6.526 12.898 1.00 98.38 103 LEU A O 1
ATOM 813 N N . VAL A 1 104 ? -14.386 7.663 14.749 1.00 98.12 104 VAL A N 1
ATOM 814 C CA . VAL A 1 104 ? -15.514 8.388 14.139 1.00 98.12 104 VAL A CA 1
ATOM 815 C C . VAL A 1 104 ? -15.058 9.285 12.988 1.00 98.12 104 VAL A C 1
ATOM 817 O O . VAL A 1 104 ? -15.680 9.270 11.930 1.00 98.12 104 VAL A O 1
ATOM 820 N N . ILE A 1 105 ? -13.930 9.999 13.107 1.00 96.81 105 ILE A N 1
ATOM 821 C CA . ILE A 1 105 ? -13.413 10.801 11.977 1.00 96.81 105 ILE A CA 1
ATOM 822 C C . ILE A 1 105 ? -12.991 9.937 10.776 1.00 96.81 105 ILE A C 1
ATOM 824 O O . ILE A 1 105 ? -12.873 10.449 9.665 1.00 96.81 105 ILE A O 1
ATOM 828 N N . ARG A 1 106 ? -12.761 8.633 10.987 1.00 97.62 106 ARG A N 1
ATOM 829 C CA . ARG A 1 106 ? -12.476 7.629 9.946 1.00 97.62 106 ARG A CA 1
ATOM 830 C C . ARG A 1 106 ? -13.742 6.906 9.475 1.00 97.62 106 ARG A C 1
ATOM 832 O O . ARG A 1 106 ? -13.646 5.914 8.750 1.00 97.62 106 ARG A O 1
ATOM 839 N N . GLY A 1 107 ? -14.909 7.411 9.872 1.00 96.69 107 GLY A N 1
ATOM 840 C CA . GLY A 1 107 ? -16.212 6.940 9.432 1.00 96.69 107 GLY A CA 1
ATOM 841 C C . GLY A 1 107 ? -16.624 5.598 10.032 1.00 96.69 107 GLY A C 1
ATOM 842 O O . GLY A 1 107 ? -17.279 4.803 9.365 1.00 96.69 107 GLY A O 1
ATOM 843 N N . VAL A 1 108 ? -16.191 5.323 11.265 1.00 97.44 108 VAL A N 1
ATOM 844 C CA . VAL A 1 108 ? -16.735 4.238 12.090 1.00 97.44 108 VAL A CA 1
ATOM 845 C C . VAL A 1 108 ? -17.904 4.789 12.903 1.00 97.44 108 VAL A C 1
ATOM 847 O O . VAL A 1 108 ? -17.761 5.817 13.564 1.00 97.44 108 VAL A O 1
ATOM 850 N N . GLU A 1 109 ? -19.042 4.096 12.889 1.00 96.75 109 GLU A N 1
ATOM 851 C CA . GLU A 1 109 ? -20.220 4.501 13.663 1.00 96.75 109 GLU A CA 1
ATOM 852 C C . GLU A 1 109 ? -19.920 4.598 15.171 1.00 96.75 109 GLU A C 1
ATOM 854 O O . GLU A 1 109 ? -19.173 3.765 15.689 1.00 96.75 109 GLU A O 1
ATOM 859 N N . PRO A 1 110 ? -20.502 5.557 15.921 1.00 96.75 110 PRO A N 1
ATOM 860 C CA . PRO A 1 110 ? -20.121 5.816 17.312 1.00 96.75 110 PRO A CA 1
ATOM 861 C C . PRO A 1 110 ? -20.198 4.608 18.258 1.00 96.75 110 PRO A C 1
ATOM 863 O O . PRO A 1 110 ? -19.338 4.463 19.129 1.00 96.75 110 PRO A O 1
ATOM 866 N N . ASP A 1 111 ? -21.201 3.739 18.109 1.00 97.69 111 ASP A N 1
ATOM 867 C CA . ASP A 1 111 ? -21.326 2.521 18.925 1.00 97.69 111 ASP A CA 1
ATOM 868 C C . ASP A 1 111 ? -20.276 1.468 18.561 1.00 97.69 111 ASP A C 1
ATOM 870 O O . ASP A 1 111 ? -19.635 0.898 19.447 1.00 97.69 111 ASP A O 1
ATOM 874 N N . ALA A 1 112 ? -20.029 1.270 17.264 1.00 96.88 112 ALA A N 1
ATOM 875 C CA . ALA A 1 112 ? -18.967 0.390 16.786 1.00 96.88 112 ALA A CA 1
ATOM 876 C C . ALA A 1 112 ? -17.581 0.913 17.201 1.00 96.88 112 ALA A C 1
ATOM 878 O O . ALA A 1 112 ? -16.724 0.140 17.623 1.00 96.88 112 ALA A O 1
ATOM 879 N N . ALA A 1 113 ? -17.381 2.234 17.170 1.00 98.12 113 ALA A N 1
ATOM 880 C CA . ALA A 1 113 ? -16.161 2.886 17.623 1.00 98.12 113 ALA A CA 1
ATOM 881 C C . ALA A 1 113 ? -15.914 2.623 19.113 1.00 98.12 113 ALA A C 1
ATOM 883 O O . ALA A 1 113 ? -14.817 2.205 19.477 1.00 98.12 113 ALA A O 1
ATOM 884 N N . ARG A 1 114 ? -16.938 2.787 19.966 1.00 98.38 114 ARG A N 1
ATOM 885 C CA . ARG A 1 114 ? -16.866 2.442 21.399 1.00 98.38 114 ARG A CA 1
ATOM 886 C C . ARG A 1 114 ? -16.479 0.979 21.615 1.00 98.38 114 ARG A C 1
ATOM 888 O O . ARG A 1 114 ? -15.601 0.701 22.427 1.00 98.38 114 ARG A O 1
ATOM 895 N N . ALA A 1 115 ? -17.086 0.060 20.867 1.00 97.94 115 ALA A N 1
ATOM 896 C CA . ALA A 1 115 ? -16.778 -1.368 20.951 1.00 97.94 115 ALA A CA 1
ATOM 897 C C . ALA A 1 115 ? -15.364 -1.721 20.444 1.00 97.94 115 ALA A C 1
ATOM 899 O O . ALA A 1 115 ? -14.762 -2.695 20.897 1.00 97.94 115 ALA A O 1
ATOM 900 N N . ALA A 1 116 ? -14.808 -0.944 19.512 1.00 97.88 116 ALA A N 1
ATOM 901 C CA . ALA A 1 116 ? -13.480 -1.175 18.946 1.00 97.88 116 ALA A CA 1
ATOM 902 C C . ALA A 1 116 ? -12.326 -0.600 19.789 1.00 97.88 116 ALA A C 1
ATOM 904 O O . ALA A 1 116 ? -11.181 -1.002 19.578 1.00 97.88 116 ALA A O 1
ATOM 905 N N . VAL A 1 117 ? -12.597 0.280 20.764 1.00 98.44 117 VAL A N 1
ATOM 906 C CA . VAL A 1 117 ? -11.564 0.925 21.602 1.00 98.44 117 VAL A CA 1
ATOM 907 C C . VAL A 1 117 ? -10.556 -0.066 22.204 1.00 98.44 117 VAL A C 1
ATOM 909 O O . VAL A 1 117 ? -9.360 0.144 21.994 1.00 98.44 117 VAL A O 1
ATOM 912 N N . PRO A 1 118 ? -10.961 -1.164 22.882 1.00 97.88 118 PRO A N 1
ATOM 913 C CA . PRO A 1 118 ? -9.993 -2.079 23.490 1.00 97.88 118 PRO A CA 1
ATOM 914 C C . PRO A 1 118 ? -9.063 -2.729 22.458 1.00 97.88 118 PRO A C 1
ATOM 916 O O . PRO A 1 118 ? -7.884 -2.959 22.728 1.00 97.88 118 PRO A O 1
ATOM 919 N N . ARG A 1 119 ? -9.581 -2.999 21.251 1.00 97.06 119 ARG A N 1
ATOM 920 C CA . ARG A 1 119 ? -8.794 -3.559 20.147 1.00 97.06 119 ARG A CA 1
ATOM 921 C C . ARG A 1 119 ? -7.810 -2.539 19.607 1.00 97.06 119 ARG A C 1
ATOM 923 O O . ARG A 1 119 ? -6.646 -2.884 19.461 1.00 97.06 119 ARG A O 1
ATOM 930 N N . LEU A 1 120 ? -8.257 -1.308 19.358 1.00 98.25 120 LEU A N 1
ATOM 931 C CA . LEU A 1 120 ? -7.398 -0.226 18.878 1.00 98.25 120 LEU A CA 1
ATOM 932 C C . LEU A 1 120 ? -6.256 0.058 19.857 1.00 98.25 120 LEU A C 1
ATOM 934 O O . LEU A 1 120 ? -5.103 0.134 19.443 1.00 98.25 120 LEU A O 1
ATOM 938 N N . GLN A 1 121 ? -6.559 0.128 21.151 1.00 97.56 121 GLN A N 1
ATOM 939 C CA . GLN A 1 121 ? -5.562 0.381 22.187 1.00 97.56 121 GLN A CA 1
ATOM 940 C C . GLN A 1 121 ? -4.549 -0.772 22.321 1.00 97.56 121 GLN A C 1
ATOM 942 O O . GLN A 1 121 ? -3.362 -0.546 22.542 1.00 97.56 121 GLN A O 1
ATOM 947 N N . GLY A 1 122 ? -4.992 -2.022 22.142 1.00 96.56 122 GLY A N 1
ATOM 948 C CA . GLY A 1 122 ? -4.122 -3.204 22.139 1.00 96.56 122 GLY A CA 1
ATOM 949 C C . GLY A 1 122 ? -3.424 -3.493 20.803 1.00 96.56 122 GLY A C 1
ATOM 950 O O . GLY A 1 122 ? -2.580 -4.391 20.744 1.00 96.56 122 GLY A O 1
ATOM 951 N N . LEU A 1 123 ? -3.768 -2.773 19.730 1.00 96.44 123 LEU A N 1
ATOM 952 C CA . LEU A 1 123 ? -3.357 -3.113 18.368 1.00 96.44 123 LEU A CA 1
ATOM 953 C C . LEU A 1 123 ? -1.843 -2.995 18.188 1.00 96.44 123 LEU A C 1
ATOM 955 O O . LEU A 1 123 ? -1.231 -3.884 17.603 1.00 96.44 123 LEU A O 1
ATOM 959 N N . TYR A 1 124 ? -1.224 -1.949 18.744 1.00 96.19 124 TYR A N 1
ATOM 960 C CA . TYR A 1 124 ? 0.219 -1.743 18.617 1.00 96.19 124 TYR A CA 1
ATOM 961 C C . TYR A 1 124 ? 1.021 -2.912 19.198 1.00 96.19 124 TYR A C 1
ATOM 963 O O . TYR A 1 124 ? 1.860 -3.494 18.514 1.00 96.19 124 TYR A O 1
ATOM 971 N N . ARG A 1 125 ? 0.687 -3.332 20.427 1.00 95.00 125 ARG A N 1
ATOM 972 C CA . ARG A 1 125 ? 1.309 -4.494 21.075 1.00 95.00 125 ARG A CA 1
ATOM 973 C C . ARG A 1 125 ? 1.130 -5.761 20.240 1.00 95.00 125 ARG A C 1
ATOM 975 O O . ARG A 1 125 ? 2.106 -6.460 19.992 1.00 95.00 125 ARG A O 1
ATOM 982 N N . ARG A 1 126 ? -0.091 -6.018 19.758 1.00 94.00 126 ARG A N 1
ATOM 983 C CA . ARG A 1 126 ? -0.393 -7.184 18.915 1.00 94.00 126 ARG A CA 1
ATOM 984 C C . ARG A 1 126 ? 0.474 -7.215 17.654 1.00 94.00 126 ARG A C 1
ATOM 986 O O . ARG A 1 126 ? 0.965 -8.273 17.276 1.00 94.00 126 ARG A O 1
ATOM 993 N N . LEU A 1 127 ? 0.678 -6.065 17.008 1.00 93.56 127 LEU A N 1
ATOM 994 C CA . LEU A 1 127 ? 1.508 -5.973 15.805 1.00 93.56 127 LEU A CA 1
ATOM 995 C C . LEU A 1 127 ? 2.995 -6.201 16.104 1.00 93.56 127 LEU A C 1
ATOM 997 O O . LEU A 1 127 ? 3.668 -6.865 15.314 1.00 93.56 127 LEU A O 1
ATOM 1001 N N . LEU A 1 128 ? 3.495 -5.697 17.237 1.00 92.00 128 LEU A N 1
ATOM 1002 C CA . LEU A 1 128 ? 4.869 -5.948 17.685 1.00 92.00 128 LEU A CA 1
ATOM 1003 C C . LEU A 1 128 ? 5.105 -7.435 17.995 1.00 92.00 128 LEU A C 1
ATOM 1005 O O . LEU A 1 128 ? 6.148 -7.976 17.637 1.00 92.00 128 LEU A O 1
ATOM 1009 N N . GLU A 1 129 ? 4.129 -8.104 18.610 1.00 93.00 129 GLU A N 1
ATOM 1010 C CA . GLU A 1 129 ? 4.195 -9.533 18.948 1.00 93.00 129 GLU A CA 1
ATOM 1011 C C . GLU A 1 129 ? 4.054 -10.441 17.715 1.00 93.00 129 GLU A C 1
ATOM 1013 O O . GLU A 1 129 ? 4.732 -11.463 17.616 1.00 93.00 129 GLU A O 1
ATOM 1018 N N . GLY A 1 130 ? 3.202 -10.070 16.753 1.00 88.88 130 GLY A N 1
ATOM 1019 C CA . GLY A 1 130 ? 2.911 -10.887 15.571 1.00 88.88 130 GLY A CA 1
ATOM 1020 C C . GLY A 1 130 ? 4.068 -11.003 14.571 1.00 88.88 130 GLY A C 1
ATOM 1021 O O . GLY A 1 130 ? 4.079 -11.916 13.744 1.00 88.88 130 GLY A O 1
ATOM 1022 N N . GLY A 1 131 ? 5.040 -10.082 14.601 1.00 86.56 131 GLY A N 1
ATOM 1023 C CA . GLY A 1 131 ? 6.272 -10.131 13.796 1.00 86.56 131 GLY A CA 1
ATOM 1024 C C . GLY A 1 131 ? 6.089 -10.059 12.269 1.00 86.56 131 GLY A C 1
ATOM 1025 O O . GLY A 1 131 ? 7.071 -10.074 11.525 1.00 86.56 131 GLY A O 1
ATOM 1026 N N . ARG A 1 132 ? 4.849 -9.973 11.775 1.00 90.81 132 ARG A N 1
ATOM 1027 C CA . ARG A 1 132 ? 4.496 -9.916 10.352 1.00 90.81 132 ARG A CA 1
ATOM 1028 C C . ARG A 1 132 ? 3.693 -8.643 10.066 1.00 90.81 132 ARG A C 1
ATOM 1030 O O . ARG A 1 132 ? 2.475 -8.654 10.218 1.00 90.81 132 ARG A O 1
ATOM 1037 N N . PRO A 1 133 ? 4.351 -7.541 9.666 1.00 93.88 133 PRO A N 1
ATOM 1038 C CA . PRO A 1 133 ? 3.693 -6.248 9.514 1.00 93.88 133 PRO A CA 1
ATOM 1039 C C . PRO A 1 133 ? 2.905 -6.137 8.202 1.00 93.88 133 PRO A C 1
ATOM 1041 O O . PRO A 1 133 ? 3.093 -6.923 7.265 1.00 93.88 133 PRO A O 1
ATOM 1044 N N . VAL A 1 134 ? 2.113 -5.066 8.104 1.00 97.06 134 VAL A N 1
ATOM 1045 C CA . VAL A 1 134 ? 1.467 -4.623 6.859 1.00 97.06 134 VAL A CA 1
ATOM 1046 C C . VAL A 1 134 ? 2.481 -4.460 5.723 1.00 97.06 134 VAL A C 1
ATOM 1048 O O . VAL A 1 134 ? 3.591 -3.922 5.891 1.00 97.06 134 VAL A O 1
ATOM 1051 N N . GLN A 1 135 ? 2.092 -4.928 4.534 1.00 96.62 135 GLN A N 1
ATOM 1052 C CA . GLN A 1 135 ? 2.930 -4.924 3.342 1.00 96.62 135 GLN A CA 1
ATOM 1053 C C . GLN A 1 135 ? 2.802 -3.598 2.584 1.00 96.62 135 GLN A C 1
ATOM 1055 O O . GLN A 1 135 ? 2.065 -3.482 1.611 1.00 96.62 135 GLN A O 1
ATOM 1060 N N . PHE A 1 136 ? 3.584 -2.595 2.987 1.00 97.44 136 PHE A N 1
ATOM 1061 C CA . PHE A 1 136 ? 3.807 -1.389 2.181 1.00 97.44 136 PHE A CA 1
ATOM 1062 C C . PHE A 1 136 ? 4.900 -1.651 1.140 1.00 97.44 136 PHE A C 1
ATOM 1064 O O . PHE A 1 136 ? 6.061 -1.874 1.499 1.00 97.44 136 PHE A O 1
ATOM 1071 N N . ARG A 1 137 ? 4.542 -1.657 -0.147 1.00 96.00 137 ARG A N 1
ATOM 1072 C CA . ARG A 1 137 ? 5.439 -2.028 -1.254 1.00 96.00 137 ARG A CA 1
ATOM 1073 C C . ARG A 1 137 ? 5.337 -1.039 -2.413 1.00 96.00 137 ARG A C 1
ATOM 1075 O O . ARG A 1 137 ? 4.358 -0.315 -2.563 1.00 96.00 137 ARG A O 1
ATOM 1082 N N . THR A 1 138 ? 6.357 -1.025 -3.267 1.00 96.12 138 THR A N 1
ATOM 1083 C CA . THR A 1 138 ? 6.203 -0.480 -4.621 1.00 96.12 138 THR A CA 1
ATOM 1084 C C . THR A 1 138 ? 5.677 -1.554 -5.566 1.00 96.12 138 THR A C 1
ATOM 1086 O O . THR A 1 138 ? 5.821 -2.740 -5.266 1.00 96.12 138 THR A O 1
ATOM 1089 N N . PHE A 1 139 ? 5.141 -1.163 -6.728 1.00 93.88 139 PHE A N 1
ATOM 1090 C CA . PHE A 1 139 ? 4.768 -2.120 -7.781 1.00 93.88 139 PHE A CA 1
ATOM 1091 C C . PHE A 1 139 ? 5.912 -3.093 -8.099 1.00 93.88 139 PHE A C 1
ATOM 1093 O O . PHE A 1 139 ? 5.746 -4.303 -7.989 1.00 93.88 139 PHE A O 1
ATOM 1100 N N . HIS A 1 140 ? 7.108 -2.567 -8.381 1.00 89.44 140 HIS A N 1
ATOM 1101 C CA . HIS A 1 140 ? 8.298 -3.375 -8.665 1.00 89.44 140 HIS A CA 1
ATOM 1102 C C . HIS A 1 140 ? 8.650 -4.341 -7.525 1.00 89.44 140 HIS A C 1
ATOM 1104 O O . HIS A 1 140 ? 8.926 -5.511 -7.773 1.00 89.44 140 HIS A O 1
ATOM 1110 N N . ALA A 1 141 ? 8.618 -3.875 -6.270 1.00 90.44 141 ALA A N 1
ATOM 1111 C CA . ALA A 1 141 ? 8.947 -4.715 -5.120 1.00 90.44 141 ALA A CA 1
ATOM 1112 C C . ALA A 1 141 ? 7.912 -5.827 -4.900 1.00 90.44 141 ALA A C 1
ATOM 1114 O O . ALA A 1 141 ? 8.280 -6.932 -4.504 1.00 90.44 141 ALA A O 1
ATOM 1115 N N . TRP A 1 142 ? 6.633 -5.547 -5.159 1.00 93.25 142 TRP A N 1
ATOM 1116 C CA . TRP A 1 142 ? 5.579 -6.550 -5.077 1.00 93.25 142 TRP A CA 1
ATOM 1117 C C . TRP A 1 142 ? 5.697 -7.587 -6.198 1.00 93.25 142 TRP A C 1
ATOM 1119 O O . TRP A 1 142 ? 5.742 -8.775 -5.896 1.00 93.25 142 TRP A O 1
ATOM 1129 N N . PHE A 1 143 ? 5.858 -7.168 -7.457 1.00 91.31 143 PHE A N 1
ATOM 1130 C CA . PHE A 1 143 ? 6.048 -8.093 -8.581 1.00 91.31 143 PHE A CA 1
ATOM 1131 C C . PHE A 1 143 ? 7.293 -8.968 -8.411 1.00 91.31 143 PHE A C 1
ATOM 1133 O O . PHE A 1 143 ? 7.229 -10.181 -8.594 1.00 91.31 143 PHE A O 1
ATOM 1140 N N . ALA A 1 144 ? 8.413 -8.383 -7.981 1.00 88.38 144 ALA A N 1
ATOM 1141 C CA . ALA A 1 144 ? 9.610 -9.151 -7.660 1.00 88.38 144 ALA A CA 1
ATOM 1142 C C . ALA A 1 144 ? 9.371 -10.128 -6.496 1.00 88.38 144 ALA A C 1
ATOM 1144 O O . ALA A 1 144 ? 9.935 -11.216 -6.488 1.00 88.38 144 ALA A O 1
ATOM 1145 N N . GLY A 1 145 ? 8.546 -9.758 -5.513 1.00 88.56 145 GLY A N 1
ATOM 1146 C CA . GLY A 1 145 ? 8.129 -10.649 -4.432 1.00 88.56 145 GLY A CA 1
ATOM 1147 C C . GLY A 1 145 ? 7.259 -11.809 -4.919 1.00 88.56 145 GLY A C 1
ATOM 1148 O O . GLY A 1 145 ? 7.487 -12.942 -4.503 1.00 88.56 145 GLY A O 1
ATOM 1149 N N . LEU A 1 146 ? 6.310 -11.548 -5.821 1.00 89.56 146 LEU A N 1
ATOM 1150 C CA . LEU A 1 146 ? 5.464 -12.577 -6.429 1.00 89.56 146 LEU A CA 1
ATOM 1151 C C . LEU A 1 146 ? 6.298 -13.596 -7.200 1.00 89.56 146 LEU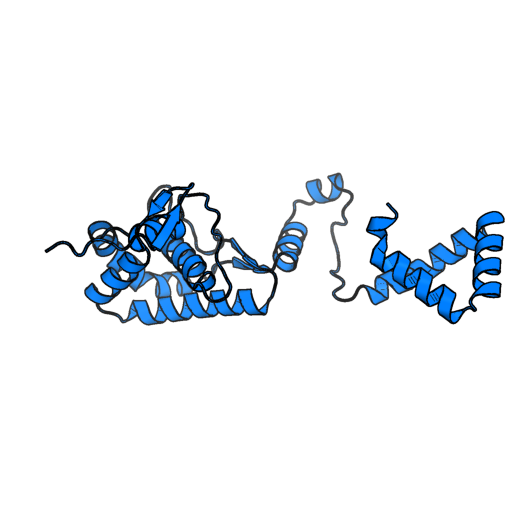 A C 1
ATOM 1153 O O . LEU A 1 146 ? 6.165 -14.788 -6.956 1.00 89.56 146 LEU A O 1
ATOM 1157 N N . LEU A 1 147 ? 7.194 -13.132 -8.074 1.00 88.62 147 LEU A N 1
ATOM 1158 C CA . LEU A 1 147 ? 8.049 -14.013 -8.873 1.00 88.62 147 LEU A CA 1
ATOM 1159 C C . LEU A 1 147 ? 8.956 -14.883 -7.998 1.00 88.62 147 LEU A C 1
ATOM 1161 O O . LEU A 1 147 ? 9.107 -16.071 -8.260 1.00 88.62 147 LEU A O 1
ATOM 1165 N N . ARG A 1 148 ? 9.511 -14.316 -6.921 1.00 86.69 148 ARG A N 1
ATOM 1166 C CA . ARG A 1 148 ? 10.396 -15.038 -5.996 1.00 86.69 148 ARG A CA 1
ATOM 1167 C C . ARG A 1 148 ? 9.692 -16.170 -5.252 1.00 86.69 148 ARG A C 1
ATOM 1169 O O . ARG A 1 148 ? 10.331 -17.158 -4.919 1.00 86.69 148 ARG A O 1
ATOM 1176 N N . ASN A 1 149 ? 8.406 -15.998 -4.959 1.00 88.69 149 ASN A N 1
ATOM 1177 C CA . ASN A 1 149 ? 7.607 -16.968 -4.209 1.00 88.69 149 ASN A CA 1
ATOM 1178 C C . ASN A 1 149 ? 6.677 -17.792 -5.115 1.00 88.69 149 ASN A C 1
ATOM 1180 O O . ASN A 1 149 ? 5.874 -18.578 -4.613 1.00 88.69 149 ASN A O 1
ATOM 1184 N N . ALA A 1 150 ? 6.755 -17.611 -6.437 1.00 90.06 150 ALA A N 1
ATOM 1185 C CA . ALA A 1 150 ? 5.919 -18.333 -7.381 1.00 90.06 150 ALA A CA 1
ATOM 1186 C C . ALA A 1 150 ? 6.279 -19.830 -7.383 1.00 90.06 150 ALA A C 1
ATOM 1188 O O . ALA A 1 150 ? 7.463 -20.182 -7.350 1.00 90.06 150 ALA A O 1
ATOM 1189 N N . PRO A 1 151 ? 5.289 -20.736 -7.474 1.00 93.44 151 PRO A N 1
ATOM 1190 C CA . PRO A 1 151 ? 5.567 -22.155 -7.640 1.00 93.44 151 PRO A CA 1
ATOM 1191 C C . PRO A 1 151 ? 6.408 -22.416 -8.897 1.00 93.44 151 PRO A C 1
ATOM 1193 O O . PRO A 1 151 ? 6.111 -21.894 -9.972 1.00 93.44 151 PRO A O 1
ATOM 1196 N N . LEU A 1 152 ? 7.413 -23.293 -8.794 1.00 91.31 152 LEU A N 1
ATOM 1197 C CA . LEU A 1 152 ? 8.301 -23.638 -9.916 1.00 91.31 152 LEU A CA 1
ATOM 1198 C C . LEU A 1 152 ? 7.545 -24.131 -11.159 1.00 91.31 152 LEU A C 1
ATOM 1200 O O . LEU A 1 152 ? 7.980 -23.883 -12.280 1.00 91.31 152 LEU A O 1
ATOM 1204 N N . ALA A 1 153 ? 6.414 -24.816 -10.965 1.00 93.44 153 ALA A N 1
ATOM 1205 C CA . ALA A 1 153 ? 5.565 -25.276 -12.060 1.00 93.44 153 ALA A CA 1
ATOM 1206 C C . ALA A 1 153 ? 5.022 -24.102 -12.892 1.00 93.44 153 ALA A C 1
ATOM 1208 O O . ALA A 1 153 ? 5.100 -24.144 -14.116 1.00 93.44 153 ALA A O 1
ATOM 1209 N N . VAL A 1 154 ? 4.567 -23.034 -12.225 1.00 92.31 154 VAL A N 1
ATOM 1210 C CA . VAL A 1 154 ? 4.062 -21.813 -12.870 1.00 92.31 154 VAL A CA 1
ATOM 1211 C C . VAL A 1 154 ? 5.189 -21.094 -13.605 1.00 92.31 154 VAL A C 1
ATOM 1213 O O . VAL A 1 154 ? 5.023 -20.708 -14.757 1.00 92.31 154 VAL A O 1
ATOM 1216 N N . LEU A 1 155 ? 6.365 -20.960 -12.981 1.00 91.12 155 LEU A N 1
ATOM 1217 C CA . LEU A 1 155 ? 7.524 -20.353 -13.644 1.00 91.12 155 LEU A CA 1
ATOM 1218 C C . LEU A 1 155 ? 7.905 -21.122 -14.916 1.00 91.12 155 LEU A C 1
ATOM 1220 O O . LEU A 1 155 ? 8.129 -20.510 -15.956 1.00 91.12 155 LEU A O 1
ATOM 1224 N N . ARG A 1 156 ? 7.907 -22.459 -14.859 1.00 90.25 156 ARG A N 1
ATOM 1225 C CA . ARG A 1 156 ? 8.202 -23.316 -16.013 1.00 90.25 156 ARG A CA 1
ATOM 1226 C C . ARG A 1 156 ? 7.168 -23.171 -17.128 1.00 90.25 156 ARG A C 1
ATOM 1228 O O . ARG A 1 156 ? 7.562 -23.102 -18.287 1.00 90.25 156 ARG A O 1
ATOM 1235 N N . GLU A 1 157 ? 5.881 -23.140 -16.791 1.00 94.19 157 GLU A N 1
ATOM 1236 C CA . GLU A 1 157 ? 4.793 -22.945 -17.759 1.00 94.19 157 GLU A CA 1
ATOM 1237 C C . GLU A 1 157 ? 4.910 -21.594 -18.475 1.00 94.19 157 GLU A C 1
ATOM 1239 O O . GLU A 1 157 ? 4.749 -21.518 -19.690 1.00 94.19 157 GLU A O 1
ATOM 1244 N N . LEU A 1 158 ? 5.294 -20.547 -17.740 1.00 92.00 158 LEU A N 1
ATOM 1245 C CA . LEU A 1 158 ? 5.521 -19.205 -18.279 1.00 92.00 158 LEU A CA 1
ATOM 1246 C C . LEU A 1 158 ? 6.889 -19.034 -18.970 1.00 92.00 158 LEU A C 1
ATOM 1248 O O . LEU A 1 158 ? 7.198 -17.940 -19.438 1.00 92.00 158 LEU A O 1
ATOM 1252 N N . GLY A 1 159 ? 7.732 -20.073 -19.018 1.00 89.62 159 GLY A N 1
ATOM 1253 C CA . GLY A 1 159 ? 9.084 -19.994 -19.585 1.00 89.62 159 GLY A CA 1
ATOM 1254 C C . GLY A 1 159 ? 10.044 -19.088 -18.801 1.00 89.62 159 GLY A C 1
ATOM 1255 O O . GLY A 1 159 ? 11.043 -18.625 -19.351 1.00 89.62 159 GLY A O 1
ATOM 1256 N N . LEU A 1 160 ? 9.751 -18.819 -17.526 1.00 87.44 160 LEU A N 1
ATOM 1257 C CA . LEU A 1 160 ? 10.562 -17.985 -16.644 1.00 87.44 160 LEU A CA 1
ATOM 1258 C C . LEU A 1 160 ? 11.610 -18.822 -15.889 1.00 87.44 160 LEU A C 1
ATOM 1260 O O . LEU A 1 160 ? 11.347 -19.966 -15.506 1.00 87.44 160 LEU A O 1
ATOM 1264 N N . PRO A 1 161 ? 12.809 -18.267 -15.640 1.00 83.88 161 PRO A N 1
ATOM 1265 C CA . PRO A 1 161 ? 13.853 -18.978 -14.915 1.00 83.88 161 PRO A CA 1
ATOM 1266 C C . PRO A 1 161 ? 13.492 -19.151 -13.432 1.00 83.88 161 PRO A C 1
ATOM 1268 O O . PRO A 1 161 ? 12.976 -18.238 -12.792 1.00 83.88 161 PRO A O 1
ATOM 1271 N N . ALA A 1 162 ? 13.825 -20.317 -12.867 1.00 80.81 162 ALA A N 1
ATOM 1272 C CA . ALA A 1 162 ? 13.626 -20.609 -11.443 1.00 80.81 162 ALA A CA 1
ATOM 1273 C C . ALA A 1 162 ? 14.525 -19.755 -10.532 1.00 80.81 162 ALA A C 1
ATOM 1275 O O . ALA A 1 162 ? 14.108 -19.322 -9.463 1.00 80.81 162 ALA A O 1
ATOM 1276 N N . ASN A 1 163 ? 15.754 -19.499 -10.982 1.00 81.25 163 ASN A N 1
ATOM 1277 C CA . ASN A 1 163 ? 16.700 -18.612 -10.322 1.00 81.25 163 ASN A CA 1
ATOM 1278 C C . ASN A 1 163 ? 16.893 -17.389 -11.208 1.00 81.25 163 ASN A C 1
ATOM 1280 O O . ASN A 1 163 ? 17.292 -17.525 -12.365 1.00 81.25 163 ASN A O 1
ATOM 1284 N N . TYR A 1 164 ? 16.633 -16.207 -10.667 1.00 77.12 164 TYR A N 1
ATOM 1285 C CA . TYR A 1 164 ? 16.876 -14.953 -11.361 1.00 77.12 164 TYR A CA 1
ATOM 1286 C C . TYR A 1 164 ? 17.569 -13.962 -10.439 1.00 77.12 164 TYR A C 1
ATOM 1288 O O . TYR A 1 164 ? 17.351 -13.936 -9.225 1.00 77.12 164 TYR A O 1
ATOM 1296 N N . GLU A 1 165 ? 18.388 -13.123 -11.051 1.00 78.19 165 GLU A N 1
ATOM 1297 C CA . GLU A 1 165 ? 18.957 -11.946 -10.423 1.00 78.19 165 GLU A CA 1
ATOM 1298 C C . GLU A 1 165 ? 18.201 -10.730 -10.952 1.00 78.19 165 GLU A C 1
ATOM 1300 O O . GLU A 1 165 ? 18.020 -10.571 -12.161 1.00 78.19 165 GLU A O 1
ATOM 1305 N N . LEU A 1 166 ? 17.690 -9.902 -10.041 1.00 77.00 166 LEU A N 1
ATOM 1306 C CA . LEU A 1 166 ? 17.063 -8.650 -10.432 1.00 77.00 166 LEU A CA 1
ATOM 1307 C C . LEU A 1 166 ? 18.174 -7.652 -10.749 1.00 77.00 166 LEU A C 1
ATOM 1309 O O . LEU A 1 166 ? 18.879 -7.213 -9.845 1.00 77.00 166 LEU A O 1
ATOM 1313 N N . LEU A 1 167 ? 18.291 -7.275 -12.017 1.00 78.94 167 LEU A N 1
ATOM 1314 C CA . LEU A 1 167 ? 19.169 -6.188 -12.426 1.00 78.94 167 LEU A CA 1
ATOM 1315 C C . LEU A 1 167 ? 18.508 -4.856 -12.048 1.00 78.94 167 LEU A C 1
ATOM 1317 O O . LEU A 1 167 ? 17.453 -4.516 -12.584 1.00 78.94 167 LEU A O 1
ATOM 1321 N N . GLU A 1 168 ? 19.098 -4.121 -11.103 1.00 73.25 168 GLU A N 1
ATOM 1322 C CA . GLU A 1 168 ? 18.643 -2.762 -10.758 1.00 73.25 168 GLU A CA 1
ATOM 1323 C C . GLU A 1 168 ? 19.022 -1.736 -11.838 1.00 73.25 168 GLU A C 1
ATOM 1325 O O . GLU A 1 168 ? 18.337 -0.725 -11.994 1.00 73.25 168 GLU A O 1
ATOM 1330 N N . ASP A 1 169 ? 20.079 -2.028 -12.598 1.00 79.88 169 ASP A N 1
ATOM 1331 C CA . ASP A 1 169 ? 20.537 -1.272 -13.759 1.00 79.88 169 ASP A CA 1
ATOM 1332 C C . ASP A 1 169 ? 20.546 -2.190 -14.988 1.00 79.88 169 ASP A C 1
ATOM 1334 O O . ASP A 1 169 ? 21.166 -3.257 -14.993 1.00 79.88 169 ASP A O 1
ATOM 1338 N N . ASP A 1 170 ? 19.845 -1.781 -16.044 1.00 84.81 170 ASP A N 1
ATOM 1339 C CA . ASP A 1 170 ? 19.764 -2.544 -17.283 1.00 84.81 170 ASP A CA 1
ATOM 1340 C C . ASP A 1 170 ? 20.988 -2.341 -18.193 1.00 84.81 170 ASP A C 1
ATOM 1342 O O . ASP A 1 170 ? 21.099 -3.031 -19.207 1.00 84.81 170 ASP A O 1
ATOM 1346 N N . ALA A 1 171 ? 21.938 -1.467 -17.837 1.00 87.25 171 ALA A N 1
ATOM 1347 C CA . ALA A 1 171 ? 23.150 -1.200 -18.609 1.00 87.25 171 ALA A CA 1
ATOM 1348 C C . ALA A 1 171 ? 23.957 -2.470 -18.910 1.00 87.25 171 ALA A C 1
ATOM 1350 O O . ALA A 1 171 ? 24.439 -2.647 -20.033 1.00 87.25 171 ALA A O 1
ATOM 1351 N N . GLU A 1 172 ? 24.065 -3.388 -17.946 1.00 85.69 172 GLU A N 1
ATOM 1352 C CA . GLU A 1 172 ? 24.742 -4.667 -18.160 1.00 85.69 172 GLU A CA 1
ATOM 1353 C C . GLU A 1 172 ? 23.997 -5.529 -19.188 1.00 85.69 172 GLU A C 1
ATOM 1355 O O . GLU A 1 172 ? 24.603 -6.041 -20.134 1.00 85.69 172 GLU A O 1
ATOM 1360 N N . ALA A 1 173 ? 22.675 -5.652 -19.048 1.00 87.00 173 ALA A N 1
ATOM 1361 C CA . ALA A 1 173 ? 21.849 -6.394 -19.994 1.00 87.00 173 ALA A CA 1
ATOM 1362 C C . ALA A 1 173 ? 21.925 -5.782 -21.400 1.00 87.00 173 ALA A C 1
ATOM 1364 O O . ALA A 1 173 ? 22.114 -6.514 -22.370 1.00 87.00 173 ALA A O 1
ATOM 1365 N N . ARG A 1 174 ? 21.864 -4.449 -21.512 1.00 89.62 174 ARG A N 1
ATOM 1366 C CA . ARG A 1 174 ? 22.025 -3.708 -22.773 1.00 89.62 174 ARG A CA 1
ATOM 1367 C C . ARG A 1 174 ? 23.396 -3.942 -23.397 1.00 89.62 174 ARG A C 1
ATOM 1369 O O . ARG A 1 174 ? 23.493 -4.157 -24.595 1.00 89.62 174 ARG A O 1
ATOM 1376 N N . SER A 1 175 ? 24.464 -3.943 -22.604 1.00 89.81 175 SER A N 1
ATOM 1377 C CA . SER A 1 175 ? 25.810 -4.219 -23.116 1.00 89.81 175 SER A CA 1
ATOM 1378 C C . SER A 1 175 ? 25.899 -5.616 -23.747 1.00 89.81 175 SER A C 1
ATOM 1380 O O . SER A 1 175 ? 26.482 -5.795 -24.820 1.00 89.81 175 SER A O 1
ATOM 1382 N N . ARG A 1 176 ? 25.238 -6.605 -23.129 1.00 90.19 176 ARG A N 1
ATOM 1383 C CA . ARG A 1 176 ? 25.195 -7.990 -23.617 1.00 90.19 176 ARG A CA 1
ATOM 1384 C C . ARG A 1 176 ? 24.418 -8.156 -24.932 1.00 90.19 176 ARG A C 1
ATOM 1386 O O . ARG A 1 176 ? 24.669 -9.140 -25.625 1.00 90.19 176 ARG A O 1
ATOM 1393 N N . THR A 1 177 ? 23.534 -7.228 -25.323 1.00 91.31 177 THR A N 1
ATOM 1394 C CA . THR A 1 177 ? 22.781 -7.333 -26.592 1.00 91.31 177 THR A CA 1
ATOM 1395 C C . THR A 1 177 ? 23.591 -6.917 -27.819 1.00 91.31 177 THR A C 1
ATOM 1397 O O . THR A 1 177 ? 23.301 -7.393 -28.919 1.00 91.31 177 THR A O 1
ATOM 1400 N N . TRP A 1 178 ? 24.638 -6.098 -27.662 1.00 92.56 178 TRP A N 1
ATOM 1401 C CA . TRP A 1 178 ? 25.381 -5.560 -28.808 1.00 92.56 178 TRP A CA 1
ATOM 1402 C C . TRP A 1 178 ? 26.099 -6.625 -29.626 1.00 92.56 178 TRP A C 1
ATOM 1404 O O . TRP A 1 178 ? 26.091 -6.568 -30.854 1.00 92.56 178 TRP A O 1
ATOM 1414 N N . ARG A 1 179 ? 26.702 -7.622 -28.973 1.00 94.56 179 ARG A N 1
ATOM 1415 C CA . ARG A 1 179 ? 27.400 -8.698 -29.688 1.00 94.56 179 ARG A CA 1
ATOM 1416 C C . ARG A 1 179 ? 26.433 -9.543 -30.539 1.00 94.56 179 ARG A C 1
ATOM 1418 O O . ARG A 1 179 ? 26.706 -9.658 -31.732 1.00 94.56 179 ARG A O 1
ATOM 1425 N N . PRO A 1 180 ? 25.324 -10.087 -29.998 1.00 95.44 180 PRO A N 1
ATOM 1426 C CA . PRO A 1 180 ? 24.302 -10.757 -30.805 1.00 95.44 180 PRO A CA 1
ATOM 1427 C C . PRO A 1 180 ? 23.736 -9.878 -31.924 1.00 95.44 180 PRO A C 1
ATOM 1429 O O . PRO A 1 180 ? 23.576 -10.353 -33.044 1.00 95.44 180 PRO A O 1
ATOM 1432 N N . PHE A 1 181 ? 23.489 -8.592 -31.651 1.00 94.25 181 PHE A N 1
ATOM 1433 C CA . PHE A 1 181 ? 23.009 -7.643 -32.656 1.00 94.25 181 PHE A CA 1
ATOM 1434 C C . PHE A 1 181 ? 23.979 -7.527 -33.836 1.00 94.25 181 PHE A C 1
ATOM 1436 O O . PHE A 1 181 ? 23.583 -7.747 -34.976 1.00 94.25 181 PHE A O 1
ATOM 1443 N N . PHE A 1 182 ? 25.262 -7.249 -33.581 1.00 95.00 182 PHE A N 1
ATOM 1444 C CA . PHE A 1 182 ? 26.242 -7.130 -34.661 1.00 95.00 182 PHE A CA 1
ATOM 1445 C C . PHE A 1 182 ? 26.458 -8.450 -35.397 1.00 95.00 182 PHE A C 1
ATOM 1447 O O . PHE A 1 182 ? 26.639 -8.425 -36.607 1.00 95.00 182 PHE A O 1
ATOM 1454 N N . GLN A 1 183 ? 26.385 -9.593 -34.710 1.00 96.88 183 GLN A N 1
ATOM 1455 C CA . GLN A 1 183 ? 26.418 -10.900 -35.370 1.00 96.88 183 GLN A CA 1
ATOM 1456 C C . GLN A 1 183 ? 25.255 -11.055 -36.358 1.00 96.88 183 GLN A C 1
ATOM 1458 O O . GLN A 1 183 ? 25.500 -11.417 -37.507 1.00 96.88 183 GLN A O 1
ATOM 1463 N N . ALA A 1 184 ? 24.028 -10.716 -35.948 1.00 96.31 184 ALA A N 1
ATOM 1464 C CA . ALA A 1 184 ? 22.853 -10.746 -36.818 1.00 96.31 184 ALA A CA 1
ATOM 1465 C C . ALA A 1 184 ? 22.991 -9.776 -38.004 1.00 96.31 184 ALA A C 1
ATOM 1467 O O . ALA A 1 184 ? 22.804 -10.186 -39.145 1.00 96.31 184 ALA A O 1
ATOM 1468 N N . VAL A 1 185 ? 23.420 -8.532 -37.752 1.00 96.31 185 VAL A N 1
ATOM 1469 C CA . VAL A 1 185 ? 23.662 -7.527 -38.802 1.00 96.31 185 VAL A CA 1
ATOM 1470 C C . VAL A 1 185 ? 24.716 -8.006 -39.798 1.00 96.31 185 VAL A C 1
ATOM 1472 O O . VAL A 1 185 ? 24.525 -7.861 -40.992 1.00 96.31 185 VAL A O 1
ATOM 1475 N N . THR A 1 186 ? 25.821 -8.604 -39.344 1.00 97.00 186 THR A N 1
ATOM 1476 C CA . THR A 1 186 ? 26.877 -9.084 -40.257 1.00 97.00 186 THR A CA 1
ATOM 1477 C C . THR A 1 186 ? 26.498 -10.334 -41.050 1.00 97.00 186 THR A C 1
ATOM 1479 O O . THR A 1 186 ? 27.103 -10.588 -42.091 1.00 97.00 186 THR A O 1
ATOM 1482 N N . ALA A 1 187 ? 25.537 -11.126 -40.568 1.00 97.44 187 ALA A N 1
ATOM 1483 C CA . ALA A 1 187 ? 25.073 -12.330 -41.252 1.00 97.44 187 ALA A CA 1
ATOM 1484 C C . ALA A 1 187 ? 24.095 -12.021 -42.400 1.00 97.44 187 ALA A C 1
ATOM 1486 O O . ALA A 1 187 ? 23.984 -12.818 -43.333 1.00 97.44 187 ALA A O 1
ATOM 1487 N N . ASP A 1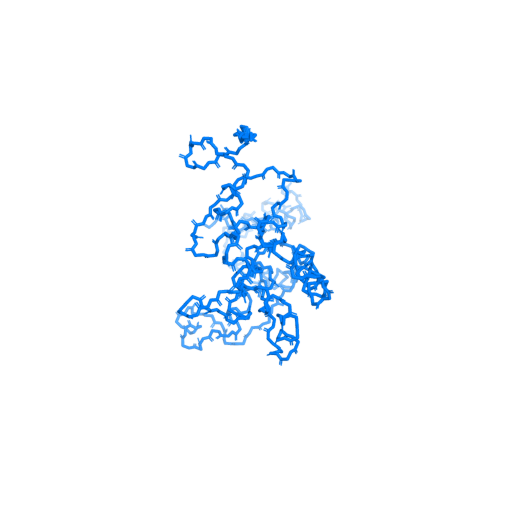 188 ? 23.420 -10.871 -42.351 1.00 97.81 188 ASP A N 1
ATOM 1488 C CA . ASP A 1 188 ? 22.461 -10.413 -43.355 1.00 97.81 188 ASP A CA 1
ATOM 1489 C C . ASP A 1 188 ? 23.068 -9.292 -44.216 1.00 97.81 188 ASP A C 1
ATOM 1491 O O . ASP A 1 188 ? 23.474 -8.240 -43.724 1.00 97.81 188 ASP A O 1
ATOM 1495 N N . LYS A 1 189 ? 23.136 -9.513 -45.534 1.00 96.94 189 LYS A N 1
ATOM 1496 C CA .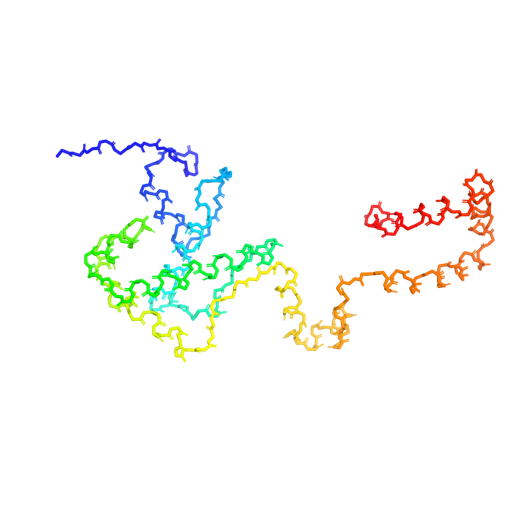 LYS A 1 189 ? 23.743 -8.554 -46.469 1.00 96.94 189 LYS A CA 1
ATOM 1497 C C . LYS A 1 189 ? 22.972 -7.238 -46.558 1.00 96.94 189 LYS A C 1
ATOM 1499 O O . LYS A 1 189 ? 23.609 -6.204 -46.746 1.00 96.94 189 LYS A O 1
ATOM 1504 N N . GLU A 1 190 ? 21.646 -7.281 -46.468 1.00 97.81 190 GLU A N 1
ATOM 1505 C CA . GLU A 1 190 ? 20.797 -6.093 -46.563 1.00 97.81 190 GLU A CA 1
ATOM 1506 C C . GLU A 1 190 ? 20.924 -5.267 -45.280 1.00 97.81 190 GLU A C 1
ATOM 1508 O O . GLU A 1 190 ? 21.311 -4.101 -45.337 1.00 97.81 190 GLU A O 1
ATOM 1513 N N . ALA A 1 191 ? 20.785 -5.910 -44.115 1.00 96.62 191 ALA A N 1
ATOM 1514 C CA . ALA A 1 191 ? 20.962 -5.246 -42.822 1.00 96.62 191 ALA A CA 1
ATOM 1515 C C . ALA A 1 191 ? 22.372 -4.650 -42.644 1.00 96.62 191 ALA A C 1
ATOM 1517 O O . ALA A 1 191 ? 22.532 -3.569 -42.071 1.00 96.62 191 ALA A O 1
ATOM 1518 N N . LEU A 1 192 ? 23.412 -5.332 -43.142 1.00 97.62 192 LEU A N 1
ATOM 1519 C CA . LEU A 1 192 ? 24.780 -4.816 -43.120 1.00 97.62 192 LEU A CA 1
ATOM 1520 C C . LEU A 1 192 ? 24.939 -3.570 -44.002 1.00 97.62 192 LEU A C 1
ATOM 1522 O O . LEU A 1 192 ? 25.614 -2.618 -43.600 1.00 97.62 192 LEU A O 1
ATOM 1526 N N . ALA A 1 193 ? 24.335 -3.572 -45.194 1.00 97.75 193 ALA A N 1
ATOM 1527 C CA . ALA A 1 193 ? 24.353 -2.426 -46.097 1.00 97.75 193 ALA A CA 1
ATOM 1528 C C . ALA A 1 193 ? 23.631 -1.221 -45.475 1.00 97.75 193 ALA A C 1
ATOM 1530 O O . ALA A 1 193 ? 24.198 -0.126 -45.455 1.00 97.75 193 ALA A O 1
ATOM 1531 N N . ASP A 1 194 ? 22.455 -1.438 -44.884 1.00 96.94 194 ASP A N 1
ATOM 1532 C CA . ASP A 1 194 ? 21.693 -0.408 -44.174 1.00 96.94 194 ASP A CA 1
ATOM 1533 C C . ASP A 1 194 ? 22.475 0.160 -42.989 1.00 96.94 194 ASP A C 1
ATOM 1535 O O . ASP A 1 194 ? 22.583 1.378 -42.829 1.00 96.94 194 ASP A O 1
ATOM 1539 N N . TYR A 1 195 ? 23.099 -0.705 -42.183 1.00 96.75 195 TYR A N 1
ATOM 1540 C CA . TYR A 1 195 ? 23.941 -0.267 -41.073 1.00 96.75 195 TYR A CA 1
ATOM 1541 C C . TYR A 1 195 ? 25.085 0.634 -41.557 1.00 96.75 195 TYR A C 1
ATOM 1543 O O . TYR A 1 195 ? 25.311 1.709 -40.993 1.00 96.75 195 TYR A O 1
ATOM 1551 N N . TYR A 1 196 ? 25.796 0.237 -42.618 1.00 97.44 196 TYR A N 1
ATOM 1552 C CA . TYR A 1 196 ? 26.859 1.066 -43.183 1.00 97.44 196 TYR A CA 1
ATOM 1553 C C . TYR A 1 196 ? 26.338 2.373 -43.779 1.00 97.44 196 TYR A C 1
ATOM 1555 O O . TYR A 1 196 ? 26.998 3.397 -43.602 1.00 97.44 196 TYR A O 1
ATOM 1563 N N . ALA A 1 197 ? 25.171 2.369 -44.427 1.00 97.56 197 ALA A N 1
ATOM 1564 C CA . ALA A 1 197 ? 24.547 3.578 -44.953 1.00 97.56 197 ALA A CA 1
ATOM 1565 C C . ALA A 1 197 ? 24.240 4.573 -43.824 1.00 97.56 197 ALA A C 1
ATOM 1567 O O . ALA A 1 197 ? 24.667 5.725 -43.881 1.00 97.56 197 ALA A O 1
ATOM 1568 N N . VAL A 1 198 ? 23.609 4.114 -42.740 1.00 97.19 198 VAL A N 1
ATOM 1569 C CA . VAL A 1 198 ? 23.302 4.949 -41.568 1.00 97.19 198 VAL A CA 1
ATOM 1570 C C . VAL A 1 198 ? 24.582 5.489 -40.921 1.00 97.19 198 VAL A C 1
ATOM 1572 O O . VAL A 1 198 ? 24.654 6.674 -40.586 1.00 97.19 198 VAL A O 1
ATOM 1575 N N . VAL A 1 199 ? 25.619 4.658 -40.772 1.00 97.44 199 VAL A N 1
ATOM 1576 C CA . VAL A 1 199 ? 26.917 5.100 -40.235 1.00 97.44 199 VAL A CA 1
ATOM 1577 C C . VAL A 1 199 ? 27.598 6.114 -41.156 1.00 97.44 199 VAL A C 1
ATOM 1579 O O . VAL A 1 199 ? 28.212 7.055 -40.656 1.00 97.44 199 VAL A O 1
ATOM 1582 N N . ALA A 1 200 ? 27.503 5.952 -42.475 1.00 97.69 200 ALA A N 1
ATOM 1583 C CA . ALA A 1 200 ? 28.074 6.888 -43.438 1.00 97.69 200 ALA A CA 1
ATOM 1584 C C . ALA A 1 200 ? 27.351 8.244 -43.417 1.00 97.69 200 ALA A C 1
ATOM 1586 O O . ALA A 1 200 ? 28.006 9.281 -43.493 1.00 97.69 200 ALA A O 1
ATOM 1587 N N . THR A 1 201 ? 26.024 8.247 -43.267 1.00 97.94 201 THR A N 1
ATOM 1588 C CA . THR A 1 201 ? 25.214 9.473 -43.237 1.00 97.94 201 THR A CA 1
ATOM 1589 C C . THR A 1 201 ? 25.335 10.234 -41.917 1.00 97.94 201 THR A C 1
ATOM 1591 O O . THR A 1 201 ? 25.467 11.455 -41.930 1.00 97.94 201 THR A O 1
ATOM 1594 N N . TYR A 1 202 ? 25.294 9.541 -40.774 1.00 96.94 202 TYR A N 1
ATOM 1595 C CA . TYR A 1 202 ? 25.168 10.182 -39.454 1.00 96.94 202 TYR A CA 1
ATOM 1596 C C . TYR A 1 202 ? 26.407 10.034 -38.561 1.00 96.94 202 TYR A C 1
ATOM 1598 O O . TYR A 1 202 ? 26.526 10.707 -37.535 1.00 96.94 202 TYR A O 1
ATOM 1606 N N . GLY A 1 203 ? 27.355 9.180 -38.943 1.00 97.50 203 GLY A N 1
ATOM 1607 C CA . GLY A 1 203 ? 28.546 8.873 -38.160 1.00 97.50 203 GLY A CA 1
ATOM 1608 C C . GLY A 1 203 ? 28.292 7.857 -37.041 1.00 97.50 203 GLY A C 1
ATOM 1609 O O . GLY A 1 203 ? 27.216 7.779 -36.450 1.00 97.50 203 GLY A O 1
ATOM 1610 N N . ARG A 1 204 ? 29.342 7.102 -36.685 1.00 94.88 204 ARG A N 1
ATOM 1611 C CA . ARG A 1 204 ? 29.277 5.980 -35.723 1.00 94.88 204 ARG A CA 1
ATOM 1612 C C . ARG A 1 204 ? 28.650 6.342 -34.374 1.00 94.88 204 ARG A C 1
ATOM 1614 O O . ARG A 1 204 ? 27.880 5.558 -33.833 1.00 94.88 204 ARG A O 1
ATOM 1621 N N . SER A 1 205 ? 28.991 7.513 -33.831 1.00 95.88 205 SER A N 1
ATOM 1622 C CA . SER A 1 205 ? 28.504 7.952 -32.516 1.00 95.88 205 SER A CA 1
ATOM 1623 C C . SER A 1 205 ? 26.989 8.187 -32.517 1.00 95.88 205 SER A C 1
ATOM 1625 O O . SER A 1 205 ? 26.286 7.683 -31.643 1.00 95.88 205 SER A O 1
ATOM 1627 N N . GLN A 1 206 ? 26.468 8.880 -33.537 1.00 96.69 206 GLN A N 1
ATOM 1628 C CA . GLN A 1 206 ? 25.031 9.144 -33.641 1.00 96.69 206 GLN A CA 1
ATOM 1629 C C . GLN A 1 206 ? 24.248 7.869 -33.944 1.00 96.69 206 GLN A C 1
ATOM 1631 O O . GLN A 1 206 ? 23.201 7.649 -33.343 1.00 96.69 206 GLN A O 1
ATOM 1636 N N . THR A 1 207 ? 24.781 6.982 -34.791 1.00 95.88 207 THR A N 1
ATOM 1637 C CA . THR A 1 207 ? 24.172 5.667 -35.034 1.00 95.88 207 THR A CA 1
ATOM 1638 C C . THR A 1 207 ? 24.070 4.846 -33.748 1.00 95.88 207 THR A C 1
ATOM 1640 O O . THR A 1 207 ? 23.006 4.312 -33.448 1.00 95.88 207 THR A O 1
ATOM 1643 N N . ALA A 1 208 ? 25.141 4.774 -32.950 1.00 92.56 208 ALA A N 1
ATOM 1644 C CA . ALA A 1 208 ? 25.127 4.045 -31.681 1.00 92.56 208 ALA A CA 1
ATOM 1645 C C . ALA A 1 208 ? 24.113 4.635 -30.688 1.00 92.56 208 ALA A C 1
ATOM 1647 O O . ALA A 1 208 ? 23.379 3.889 -30.038 1.00 92.56 208 ALA A O 1
ATOM 1648 N N . LYS A 1 209 ? 24.028 5.970 -30.609 1.00 94.38 209 LYS A N 1
ATOM 1649 C CA . LYS A 1 209 ? 23.032 6.658 -29.781 1.00 94.38 209 LYS A CA 1
ATOM 1650 C C . LYS A 1 209 ? 21.604 6.322 -30.223 1.00 94.38 209 LYS A C 1
ATOM 1652 O O . LYS A 1 209 ? 20.795 5.942 -29.382 1.00 94.38 209 LYS A O 1
ATOM 1657 N N . ALA A 1 210 ? 21.317 6.399 -31.523 1.00 93.81 210 ALA A N 1
ATOM 1658 C CA . ALA A 1 210 ? 20.001 6.089 -32.080 1.00 93.81 210 ALA A CA 1
ATOM 1659 C C . ALA A 1 210 ? 19.587 4.632 -31.816 1.00 93.81 210 ALA A C 1
ATOM 1661 O O . ALA A 1 210 ? 18.462 4.380 -31.395 1.00 93.81 210 ALA A O 1
ATOM 1662 N N . LEU A 1 211 ? 20.505 3.672 -31.977 1.00 92.88 211 LEU A N 1
ATOM 1663 C CA . LEU A 1 211 ? 20.250 2.265 -31.645 1.00 92.88 211 LEU A CA 1
ATOM 1664 C C . LEU A 1 211 ? 19.975 2.063 -30.144 1.00 92.88 211 LEU A C 1
ATOM 1666 O O . LEU A 1 211 ? 19.096 1.287 -29.772 1.00 92.88 211 LEU A O 1
ATOM 1670 N N . GLY A 1 212 ? 20.687 2.779 -29.267 1.00 92.12 212 GLY A N 1
ATOM 1671 C CA . GLY A 1 212 ? 20.427 2.759 -27.823 1.00 92.12 212 GLY A CA 1
ATOM 1672 C C . GLY A 1 212 ? 19.066 3.359 -27.441 1.00 92.12 212 GLY A C 1
ATOM 1673 O O . GLY A 1 212 ? 18.371 2.835 -26.563 1.00 92.12 212 GLY A O 1
ATOM 1674 N N . GLU A 1 213 ? 18.650 4.431 -28.117 1.00 91.69 213 GLU A N 1
ATOM 1675 C CA . GLU A 1 213 ? 17.314 5.018 -27.961 1.00 91.69 213 GLU A CA 1
ATOM 1676 C C . GLU A 1 213 ? 16.220 4.072 -28.472 1.00 91.69 213 GLU A C 1
ATOM 1678 O O . GLU A 1 213 ? 15.225 3.867 -27.774 1.00 91.69 213 GLU A O 1
ATOM 1683 N N . ALA A 1 214 ? 16.434 3.415 -29.616 1.00 90.75 214 ALA A N 1
ATOM 1684 C CA . ALA A 1 214 ? 15.521 2.405 -30.147 1.00 90.75 214 ALA A CA 1
ATOM 1685 C C . ALA A 1 214 ? 15.334 1.235 -29.165 1.00 90.75 214 ALA A C 1
ATOM 1687 O O . ALA A 1 214 ? 14.207 0.835 -28.891 1.00 90.75 214 ALA A O 1
ATOM 1688 N N . LEU A 1 215 ? 16.414 0.745 -28.542 1.00 89.19 215 LEU A N 1
ATOM 1689 C CA . LEU A 1 215 ? 16.339 -0.296 -27.507 1.00 89.19 215 LEU A CA 1
ATOM 1690 C C . LEU A 1 215 ? 15.560 0.165 -26.260 1.00 89.19 215 LEU A C 1
ATOM 1692 O O . LEU A 1 215 ? 14.817 -0.608 -25.647 1.00 89.19 215 LEU A O 1
ATOM 1696 N N . THR A 1 216 ? 15.694 1.440 -25.890 1.00 88.56 216 THR A N 1
ATOM 1697 C CA . THR A 1 216 ? 14.923 2.034 -24.787 1.00 88.56 216 THR A CA 1
ATOM 1698 C C . THR A 1 216 ? 13.427 2.051 -25.121 1.00 88.56 216 THR A C 1
ATOM 1700 O O . THR A 1 216 ? 12.609 1.693 -24.274 1.00 88.56 216 THR A O 1
ATOM 1703 N N . ARG A 1 217 ? 13.079 2.374 -26.372 1.00 88.56 217 ARG A N 1
ATOM 1704 C CA . ARG A 1 217 ? 11.708 2.417 -26.908 1.00 88.56 217 ARG A CA 1
ATOM 1705 C C . ARG A 1 217 ? 11.265 1.121 -27.588 1.00 88.56 217 ARG A C 1
ATOM 1707 O O . ARG A 1 217 ? 10.347 1.134 -28.394 1.00 88.56 217 ARG A O 1
ATOM 1714 N N . ARG A 1 218 ? 11.879 -0.017 -27.258 1.00 86.44 218 ARG A N 1
ATOM 1715 C CA . ARG A 1 218 ? 11.640 -1.313 -27.928 1.00 86.44 218 ARG A CA 1
ATOM 1716 C C . ARG A 1 218 ? 10.167 -1.730 -28.042 1.00 86.44 218 ARG A C 1
ATOM 1718 O O . ARG A 1 218 ? 9.821 -2.424 -28.983 1.00 86.44 218 ARG A O 1
ATOM 1725 N N . VAL A 1 219 ? 9.318 -1.297 -27.107 1.00 85.19 219 VAL A N 1
ATOM 1726 C CA . VAL A 1 219 ? 7.870 -1.576 -27.109 1.00 85.19 219 VAL A CA 1
ATOM 1727 C C . VAL A 1 219 ? 7.097 -0.821 -28.197 1.00 85.19 219 VAL A C 1
ATOM 1729 O O . VAL A 1 219 ? 5.967 -1.176 -28.489 1.00 85.19 219 VAL A O 1
ATOM 1732 N N . GLU A 1 220 ? 7.682 0.221 -28.792 1.00 87.06 220 GLU A N 1
ATOM 1733 C CA . GLU A 1 220 ? 7.101 0.958 -29.926 1.00 87.06 220 GLU A CA 1
ATOM 1734 C C . GLU A 1 220 ? 7.366 0.251 -31.269 1.00 87.06 220 GLU A C 1
ATOM 1736 O O . GLU A 1 220 ? 6.744 0.586 -32.272 1.00 87.06 220 GLU A O 1
ATOM 1741 N N . PHE A 1 221 ? 8.292 -0.715 -31.289 1.00 72.00 221 PHE A N 1
ATOM 1742 C CA . PHE A 1 221 ? 8.732 -1.445 -32.484 1.00 72.00 221 PHE A CA 1
ATOM 1743 C C . PHE A 1 221 ? 8.287 -2.920 -32.497 1.00 72.00 221 PHE A C 1
ATOM 1745 O O . PHE A 1 221 ? 8.637 -3.646 -33.428 1.00 72.00 221 PHE A O 1
ATOM 1752 N N . SER A 1 222 ? 7.564 -3.362 -31.462 1.00 55.66 222 SER A N 1
ATOM 1753 C CA . SER A 1 222 ? 7.009 -4.714 -31.289 1.00 55.66 222 SER A CA 1
ATOM 1754 C C . SER A 1 222 ? 5.522 -4.748 -31.605 1.00 55.66 222 SER A C 1
ATOM 1756 O O . SER A 1 222 ? 5.102 -5.670 -32.332 1.00 55.66 222 SER A O 1
#

Secondary structure (DSSP, 8-state):
--------EEETTEEE-HHHHHHHHH-TTS-------TTS-HHHHHHHHHHHHTT--GGG---GGG-EEEES-HHHHHHHHHHHHHHHHHHHHS-HHHHHHHHHHTT--HHHHHHHHHHHHHHHHHHHHH----EEEEHHHHHHHHHHHS-HHHHHHTT--SS----S-THHHHHHHHHHHHHHHHH-HHHHHHHHHHHHHH-HHHHHHHHHHHHHTGGG--

Radius of gyration: 26.68 Å; chains: 1; bounding box: 59×48×73 Å

pLDDT: mean 92.47, std 8.64, range [35.66, 98.69]

Sequence (222 aa):
MSASAELAYWADGQRIPREDFYALACDPARSIVVEACAGAGKTWMLVSRILRALLEEGESACEPHEILAITFTKKAAGEMRERLDQWLEQFAERSPEELVRELVIRGVEPDAARAAVPRLQGLYRRLLEGGRPVQFRTFHAWFAGLLRNAPLAVLRELGLPANYELLEDDAEARSRTWRPFFQAVTADKEALADYYAVVATYGRSQTAKALGEALTRRVEFS

Foldseek 3Di:
DDDPQPQPDDDPRDGDHPLVVLLQQLDLVDDDDDDDDPPPCPLVSVLSNLLVQCLDDDPSHDDQLVAADEDADPVSLVVSVVVNLVQLVVLLPDDLVVQLVSNSNSNDDSVRSSVSSVVSNCVNVVQVVVVRHHHRYYPVRVVVVCLQPPPPVVCVVVVHDNDDDDDPDCVVVVVVVVVVVVVVCVVDPVSVVVLVVCCVVPNPVVSVVVVVVCVVVVVVVD